Protein 6D9M (pdb70)

Sequence (326 aa):
MNIFEMLLRRIDQQGLRRLKIYKDTTEGYYTIGIGHLLTKSPSLNAAKSSELDKAIGRNTNGVITKDEAEKLFNQDVDAAVRGILRNAKLKPVYDSLDAVRRAALINMVFQMGETTGVAGFTNSLRRMLQQKRWDEAAVNLAKSRWYNQTPNRAKKRVITTFRTGTWDAYGSSSYIDELTGLFNYRYLDISLDRREIKRADRFGSTVSMMIFIDLDFFKGVNDTHGHLLVGSQQVLNEMGMLLLKKSVREVDIVIRYYGGGGDEEFTVMLVVETGEKGAATVAERIRRSSIEGHTTFLLAAEGFNIRLTASLGYACYPADTQSKLEELLELADKAMMYQGKEQGKNCVFRAT

Radius of gyration: 21.76 Å; Cα contacts (8 Å, |Δi|>4): 570; chains: 1; bounding box: 40×63×46 Å

B-factor: mean 20.92, std 9.42, range [8.71, 59.23]

Solvent-accessible surface area: 15288 Å² total; per-residue (Å²): 79,76,37,13,53,0,0,29,1,10,22,7,11,21,23,84,11,4,64,38,110,122,29,63,18,5,0,0,3,22,29,78,14,31,132,37,128,45,65,107,37,0,59,60,70,0,37,174,32,22,66,102,127,9,108,4,69,5,70,46,114,35,1,58,122,7,2,68,82,34,20,75,53,13,28,130,6,0,66,183,28,98,85,0,91,52,3,25,67,39,5,56,77,27,24,73,5,0,1,9,0,2,18,41,54,56,31,57,120,32,0,14,54,28,68,71,3,7,110,11,1,84,92,105,99,50,99,78,0,12,89,37,2,30,156,22,193,13,58,112,120,48,45,99,24,0,93,19,0,16,39,0,0,106,50,19,51,57,100,18,0,32,38,29,56,19,175,56,18,42,4,29,21,115,115,2,12,95,30,2,7,70,37,12,5,119,23,4,87,71,82,73,45,30,3,1,0,0,16,1,23,3,2,144,22,167,31,10,28,123,102,70,32,133,148,21,0,37,69,0,10,29,33,0,1,106,13,0,119,177,9,19,185,83,5,15,24,7,1,37,94,33,48,24,70,1,2,0,3,2,6,29,56,26,78,174,15,0,44,66,14,0,68,76,0,36,132,39,0,72,55,56,42,0,15,58,110,117,70,62,120,10,132,14,33,0,0,0,0,16,0,0,14,59,58,46,14,132,49,72,133,71,0,32,70,38,0,52,120,3,13,133,71,0,33,122,106,68,55,46,25,41,57,73,13,145

CATH classification: 1.10.530.40 (+1 more: 3.30.70.270)

Nearest PDB structures (foldseek):
  6d9m-assembly1_A  TM=1.003E+00  e=1.096E-59  Tequatrovirus T4
  3sbb-assembly1_C  TM=9.809E-01  e=6.775E-25  Tequatrovirus T4
  1swz-assembly1_A  TM=9.359E-01  e=2.972E-24  Tequatrovirus T4
  5v86-assembly1_A  TM=7.948E-01  e=2.054E-24  Tequatrovirus T4
  6xyr-assembly1_A  TM=7.068E-01  e=2.282E-24  Homo sapiens

Organism: Geobacter metallireducens (strain ATCC 53774 / DSM 7210 / GS-15) (NCBI:txid269799)

InterPro domains:
  IPR000160 GGDEF domain [PF00990] (294-450)
  IPR000160 GGDEF domain [PS50887] (323-457)
  IPR000160 GGDEF domain [SM00267] (282-455)
  IPR000160 GGDEF domain [TIGR00254] (293-453)
  IPR000160 GGDEF domain [cd01949] (294-452)
  IPR001789 Signal transduction response regulator, receiver domain [PF00072] (4-113)
  IPR001789 Signal transduction response regulator, receiver domain [PS50110] (3-117)
  IPR001789 Signal transduction response regulator, receiver domain [SM00448] (2-113)
  IPR011006 CheY-like superfamily [SSF52172] (3-135)
  IPR029016 GAF-like domain superfamily [G3DSA:3.30.450.40] (138-290)
  IPR029787 Nucleotide cyclase [SSF55073] (298-453)
  IPR043128 Reverse transcriptase/Diguanylate cyclase domain [G3DSA:3.30.70.270] (291-456)
  IPR050469 Diguanylate cyclase Dgc-like, bacteria [PTHR45138] (79-457)

Foldseek 3Di:
DALLLLLCLVQNAAFFWFQDPVGFTAHQSLRGQDNDNDPVSSQVSVCVLQVHNAVRGHANVSSVVSVVVLLVVLVVVLCVDVQRNLLLVQDDRQLVSLLSSVCSVPNDVVSSVLRVLSVCSSVLVLVSSLVSQCPDVVCVVPVLSSVQSSVCSNPVDNVSSCVQADPLQRAGEPVSVVVLLVVQLVRCVSGVFKKKKKKKAWDPLVVCCVPPNVVLSSQQLNVLSVLLPVLAGPSWGWYDYDRRMIMIMDPDDFPVVVVVSVVSSQVSLQPDQPPVVVPHRDHIGIFMEMEMPPVRHPDSVVRVVQRVVQSVVCVVVPGSDYYYRD

Structure (mmCIF, N/CA/C/O backbone):
data_6D9M
#
_entry.id   6D9M
#
_cell.length_a   70.677
_cell.length_b   111.645
_cell.length_c   55.336
_cell.angle_alpha   90.000
_cell.angle_beta   122.750
_cell.angle_gamma   90.000
#
_symmetry.space_group_name_H-M   'C 1 2 1'
#
loop_
_entity.id
_entity.type
_entity.pdbx_description
1 polymer 'Fusion protein of Endolysin,Response receiver sensor diguanylate cyclase, GAF domain-containing'
2 non-polymer "GUANOSINE-5'-TRIPHOSPHATE"
3 non-polymer GUANOSINE
4 non-polymer 'PYROPHOSPHATE 2-'
5 non-polymer 'MAGNESIUM ION'
6 non-polymer GLYCEROL
7 non-polymer 'ACETATE ION'
8 water water
#
loop_
_atom_site.group_PDB
_atom_site.id
_atom_site.type_symbol
_atom_site.label_atom_id
_atom_site.label_alt_id
_atom_site.label_comp_id
_atom_site.label_asym_id
_atom_site.label_entity_id
_atom_site.label_seq_id
_atom_site.pdbx_PDB_ins_code
_atom_site.Cartn_x
_atom_site.Cartn_y
_atom_site.Cartn_z
_atom_site.occupancy
_atom_site.B_iso_or_equiv
_atom_site.auth_seq_id
_atom_site.auth_comp_id
_atom_site.auth_asym_id
_atom_site.auth_atom_id
_atom_site.pdbx_PDB_model_num
ATOM 1 N N . MET A 1 1 ? 1.035 70.703 43.478 1.00 23.16 -162 MET A N 1
ATOM 2 C CA . MET A 1 1 ? 0.413 71.820 42.762 1.00 19.19 -162 MET A CA 1
ATOM 3 C C . MET A 1 1 ? 0.976 73.186 43.189 1.00 19.08 -162 MET A C 1
ATOM 4 O O . MET A 1 1 ? 1.270 73.415 44.361 1.00 22.41 -162 MET A O 1
ATOM 9 N N . ASN A 1 2 ? 1.133 74.114 42.235 1.00 17.51 -161 ASN A N 1
ATOM 10 C CA . ASN A 1 2 ? 1.659 75.461 42.477 1.00 17.04 -161 ASN A CA 1
ATOM 11 C C . ASN A 1 2 ? 1.139 76.363 41.368 1.00 16.49 -161 ASN A C 1
ATOM 12 O O . ASN A 1 2 ? 0.430 75.897 40.501 1.00 14.48 -161 ASN A O 1
ATOM 17 N N . ILE A 1 3 ? 1.504 77.647 41.379 1.00 14.96 -160 ILE A N 1
ATOM 18 C CA . ILE A 1 3 ? 0.916 78.597 40.426 1.00 12.78 -160 ILE A CA 1
ATOM 19 C C . ILE A 1 3 ? 1.329 78.314 38.985 1.00 12.21 -160 ILE A C 1
ATOM 20 O O . ILE A 1 3 ? 0.533 78.480 38.070 1.00 11.55 -160 ILE A O 1
ATOM 25 N N . PHE A 1 4 ? 2.562 77.820 38.761 1.00 12.89 -159 PHE A N 1
ATOM 26 C CA . PHE A 1 4 ? 2.951 77.413 37.431 1.00 12.85 -159 PHE A CA 1
ATOM 27 C C . PHE A 1 4 ? 2.075 76.277 36.936 1.00 12.39 -159 PHE A C 1
ATOM 28 O O . PHE A 1 4 ? 1.558 76.325 35.827 1.00 11.88 -159 PHE A O 1
ATOM 36 N N . GLU A 1 5 ? 1.903 75.223 37.756 1.00 12.77 -158 GLU A N 1
ATOM 37 C CA . GLU A 1 5 ? 1.087 74.104 37.315 1.00 12.70 -158 GLU A CA 1
ATOM 38 C C . GLU A 1 5 ? -0.377 74.486 37.186 1.00 11.82 -158 GLU A C 1
ATOM 39 O O . GLU A 1 5 ? -1.068 73.951 36.304 1.00 11.83 -158 GLU A O 1
ATOM 45 N N . MET A 1 6 ? -0.844 75.421 38.006 1.00 11.45 -157 MET A N 1
ATOM 46 C CA . MET A 1 6 ? -2.222 75.890 37.919 1.00 10.99 -157 MET A CA 1
ATOM 47 C C . MET A 1 6 ? -2.457 76.577 36.575 1.00 10.55 -157 MET A C 1
ATOM 48 O O . MET A 1 6 ? -3.395 76.246 35.839 1.00 10.46 -157 MET A O 1
ATOM 53 N N A LEU A 1 7 ? -1.560 77.503 36.217 0.27 10.48 -156 LEU A N 1
ATOM 54 N N B LEU A 1 7 ? -1.560 77.506 36.210 0.73 10.48 -156 LEU A N 1
ATOM 55 C CA A LEU A 1 7 ? -1.699 78.230 34.963 0.27 10.18 -156 LEU A CA 1
ATOM 56 C CA B LEU A 1 7 ? -1.724 78.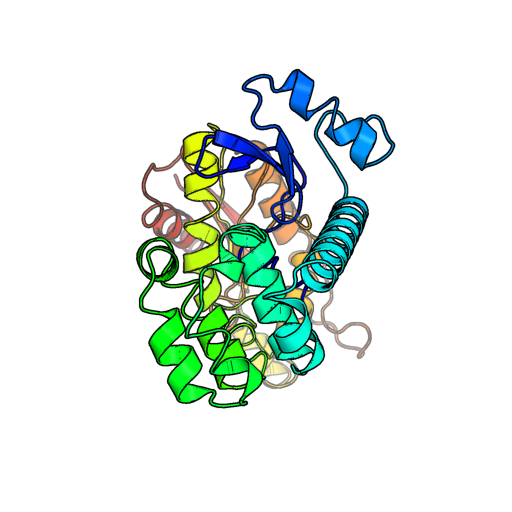210 34.945 0.73 10.18 -156 LEU A CA 1
ATOM 57 C C A LEU A 1 7 ? -1.357 77.384 33.750 0.27 10.22 -156 LEU A C 1
ATOM 58 C C B LEU A 1 7 ? -1.391 77.339 33.764 0.73 10.60 -156 LEU A C 1
ATOM 59 O O A LEU A 1 7 ? -1.829 77.696 32.648 0.27 10.32 -156 LEU A O 1
ATOM 60 O O B LEU A 1 7 ? -1.978 77.538 32.688 0.73 10.60 -156 LEU A O 1
ATOM 69 N N A ARG A 1 8 ? -0.571 76.316 33.921 0.27 10.73 -155 ARG A N 1
ATO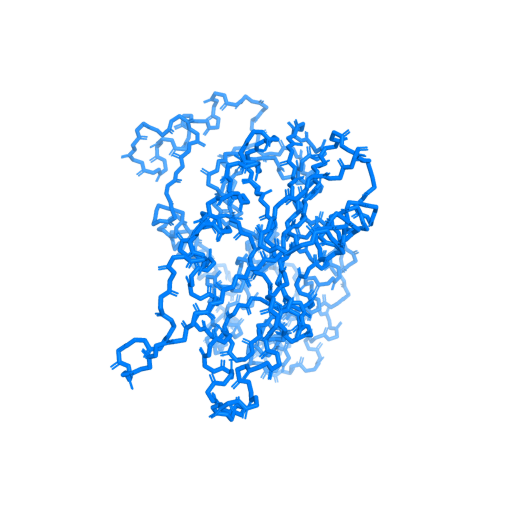M 70 N N B ARG A 1 8 ? -0.538 76.324 33.926 0.73 10.74 -155 ARG A N 1
ATOM 71 C CA A ARG A 1 8 ? -0.370 75.356 32.837 0.27 11.67 -155 ARG A CA 1
ATOM 72 C CA B ARG A 1 8 ? -0.362 75.360 32.837 0.73 11.17 -155 ARG A CA 1
ATOM 73 C C A ARG A 1 8 ? -1.632 74.553 32.579 0.27 11.69 -155 ARG A C 1
ATOM 74 C C B ARG A 1 8 ? -1.630 74.565 32.585 0.73 11.45 -155 ARG A C 1
ATOM 75 O O A ARG A 1 8 ? -1.963 74.263 31.424 0.27 11.97 -155 ARG A O 1
ATOM 76 O O B ARG A 1 8 ? -1.992 74.321 31.431 0.73 12.32 -155 ARG A O 1
ATOM 91 N N . ILE A 1 9 ? -2.360 74.183 33.637 1.00 11.22 -154 ILE A N 1
ATOM 92 C CA . ILE A 1 9 ? -3.675 73.555 33.450 1.00 11.49 -154 ILE A CA 1
ATOM 93 C C . ILE A 1 9 ? -4.627 74.493 32.748 1.00 11.05 -154 ILE A C 1
ATOM 94 O O . ILE A 1 9 ? -5.390 74.036 31.867 1.00 13.45 -154 ILE A O 1
ATOM 99 N N . ASP A 1 10 ? -4.638 75.769 33.115 1.00 10.56 -153 ASP A N 1
ATOM 100 C CA . ASP A 1 10 ? -5.641 76.673 32.554 1.00 11.56 -153 ASP A CA 1
ATOM 101 C C . ASP A 1 10 ? -5.288 77.223 31.184 1.00 13.15 -153 ASP A C 1
ATOM 102 O O . ASP A 1 10 ? -6.215 77.647 30.438 1.00 15.34 -153 ASP A O 1
ATOM 107 N N A GLN A 1 11 ? -4.026 77.275 30.802 0.31 11.83 -152 GLN A N 1
ATOM 108 N N B GLN A 1 11 ? -4.013 77.350 30.856 0.69 11.19 -152 GLN A N 1
ATOM 109 C CA A GLN A 1 11 ? -3.674 77.864 29.520 0.31 12.47 -152 GLN A CA 1
ATOM 110 C CA B GLN A 1 11 ? -3.560 78.017 29.646 0.69 11.56 -152 GLN A CA 1
ATOM 111 C C A GLN A 1 11 ? -2.806 76.970 28.668 0.31 12.06 -152 GLN A C 1
ATOM 112 C C B GLN A 1 11 ? -2.634 77.168 28.782 0.69 11.33 -152 GLN A C 1
ATOM 113 O O A GLN A 1 11 ? -2.649 77.203 27.471 0.31 11.72 -152 GLN A O 1
ATOM 114 O O B GLN A 1 11 ? -2.278 77.631 27.656 0.69 10.89 -152 GLN A O 1
ATOM 125 N N . GLY A 1 12 ? -2.252 75.953 29.226 1.00 12.53 -151 GLY A N 1
ATOM 126 C CA . GLY A 1 12 ? -1.324 75.111 28.491 1.00 13.60 -151 GLY A CA 1
ATOM 127 C C . GLY A 1 12 ? 0.084 75.641 28.459 1.00 12.45 -151 GLY A C 1
ATOM 128 O O . GLY A 1 12 ? 0.395 76.756 28.882 1.00 12.46 -151 GLY A O 1
ATOM 129 N N . LEU A 1 13 ? 1.025 74.822 28.043 1.00 16.43 -150 LEU A N 1
ATOM 130 C CA . LEU A 1 13 ? 2.412 75.215 27.802 1.00 15.77 -150 LEU A CA 1
ATOM 131 C C . LEU A 1 13 ? 2.687 75.002 26.320 1.00 15.68 -150 LEU A C 1
ATOM 132 O O . LEU A 1 13 ? 2.557 73.871 25.808 1.00 17.02 -150 LEU A O 1
ATOM 137 N N . ARG A 1 14 ? 3.150 76.028 25.642 1.00 11.80 -149 ARG A N 1
ATOM 138 C CA A ARG A 1 14 ? 3.546 75.922 24.244 0.63 10.86 -149 ARG A CA 1
ATOM 139 C CA B ARG A 1 14 ? 3.531 75.958 24.235 0.37 10.94 -149 ARG A CA 1
ATOM 140 C C . ARG A 1 14 ? 4.954 76.473 24.111 1.00 10.68 -149 ARG A C 1
ATOM 141 O O . ARG A 1 14 ? 5.300 77.503 24.701 1.00 11.21 -149 ARG A O 1
ATOM 156 N N . LEU A 1 15 ? 5.769 75.812 23.301 1.00 10.74 -148 LEU A N 1
ATOM 157 C CA . LEU A 1 15 ? 7.145 76.234 23.094 1.00 11.55 -148 LEU A CA 1
ATOM 158 C C . LEU A 1 15 ? 7.360 76.812 21.729 1.00 11.92 -148 LEU A C 1
ATOM 159 O O . LEU A 1 15 ? 8.504 77.242 21.436 1.00 13.20 -148 LEU A O 1
ATOM 164 N N . LYS A 1 16 ? 6.351 76.870 20.904 1.00 10.66 -147 LYS A N 1
ATOM 165 C CA . LYS A 1 16 ? 6.379 77.585 19.630 1.00 10.87 -147 LYS A CA 1
ATOM 166 C C . LYS A 1 16 ? 5.217 78.550 19.618 1.00 10.69 -147 LYS A C 1
ATOM 167 O O . LYS A 1 16 ? 4.173 78.326 20.258 1.00 12.22 -147 LYS A O 1
ATOM 173 N N . ILE A 1 17 ? 5.363 79.631 18.855 1.00 10.07 -146 ILE A N 1
ATOM 174 C CA . ILE A 1 17 ? 4.304 80.633 18.797 1.00 10.75 -146 ILE A CA 1
ATOM 175 C C . ILE A 1 17 ? 3.001 80.002 18.316 1.00 10.54 -146 ILE A C 1
ATOM 176 O O . ILE A 1 17 ? 2.966 79.214 17.345 1.00 11.42 -146 ILE A O 1
ATOM 181 N N . TYR A 1 18 ? 1.903 80.386 18.952 1.00 9.15 -145 TYR A N 1
ATOM 182 C CA . TYR A 1 18 ? 0.569 79.974 18.543 1.00 8.87 -145 TYR A CA 1
ATOM 183 C C . TYR A 1 18 ? -0.347 81.201 18.539 1.00 9.27 -145 TYR A C 1
ATOM 184 O O . TYR A 1 18 ? 0.033 82.282 18.971 1.00 9.81 -145 TYR A O 1
ATOM 193 N N . LYS A 1 19 ? -1.579 81.033 18.109 1.00 9.92 -144 LYS A N 1
ATOM 194 C CA . LYS A 1 19 ? -2.584 82.093 18.158 1.00 10.17 -144 LYS A CA 1
ATOM 195 C C . LYS A 1 19 ? -3.625 81.820 19.220 1.00 10.18 -144 LYS A C 1
ATOM 196 O O . LYS A 1 19 ? -4.152 80.699 19.305 1.00 10.74 -144 LYS A O 1
ATOM 202 N N . ASP A 1 20 ? -3.924 82.829 20.041 1.00 11.24 -143 ASP A N 1
ATOM 203 C CA . ASP A 1 20 ? -4.948 82.742 21.072 1.00 12.20 -143 ASP A CA 1
ATOM 204 C C . ASP A 1 20 ? -6.326 82.952 20.475 1.00 13.18 -143 ASP A C 1
ATOM 205 O O . ASP A 1 20 ? -6.489 82.996 19.253 1.00 12.81 -143 ASP A O 1
ATOM 210 N N A THR A 1 21 ? -7.362 83.050 21.350 0.27 14.34 -142 THR A N 1
ATOM 211 N N B THR A 1 21 ? -7.346 83.076 21.326 0.73 13.93 -142 THR A N 1
ATOM 212 C CA A THR A 1 21 ? -8.743 83.163 20.867 0.27 16.47 -142 THR A CA 1
ATOM 213 C CA B THR A 1 21 ? -8.718 83.120 20.853 0.73 16.40 -142 THR A CA 1
ATOM 214 C C A THR A 1 21 ? -8.872 84.272 19.859 0.27 16.02 -142 THR A C 1
ATOM 215 C C B THR A 1 21 ? -9.006 84.335 19.981 0.73 16.12 -142 THR A C 1
ATOM 216 O O A THR A 1 21 ? -9.556 84.113 18.849 0.27 16.95 -142 THR A O 1
ATOM 217 O O B THR A 1 21 ? -9.941 84.321 19.179 0.73 16.78 -142 THR A O 1
ATOM 224 N N . GLU A 1 22 ? -8.244 85.422 20.134 1.00 15.40 -141 GLU A N 1
ATOM 225 C CA . GLU A 1 22 ? -8.401 86.594 19.294 1.00 15.46 -141 GLU A CA 1
ATOM 226 C C . GLU A 1 22 ? -7.493 86.585 18.096 1.00 14.05 -141 GLU A C 1
ATOM 227 O O . GLU A 1 22 ? -7.563 87.516 17.267 1.00 18.47 -141 GLU A O 1
ATOM 233 N N . GLY A 1 23 ? -6.663 85.579 17.950 1.00 13.12 -140 GLY A N 1
ATOM 234 C CA . GLY A 1 23 ? -5.733 85.517 16.857 1.00 13.56 -140 GLY A CA 1
ATOM 235 C C . GLY A 1 23 ? -4.381 86.086 17.202 1.00 12.89 -140 GLY A C 1
ATOM 236 O O . GLY A 1 23 ? -3.543 86.178 16.313 1.00 15.20 -140 GLY A O 1
ATOM 237 N N . TYR A 1 24 ? -4.124 86.406 18.486 1.00 11.18 -139 TYR A N 1
ATOM 238 C CA . TYR A 1 24 ? -2.869 87.097 18.839 1.00 10.68 -139 TYR A CA 1
ATOM 239 C C . TYR A 1 24 ? -1.769 86.105 19.118 1.00 10.49 -139 TYR A C 1
ATOM 240 O O . TYR A 1 24 ? -1.980 85.060 19.766 1.00 10.77 -139 TYR A O 1
ATOM 249 N N . TYR A 1 25 ? -0.572 86.406 18.630 1.00 10.33 -138 TYR A N 1
ATOM 250 C CA . TYR A 1 25 ? 0.594 85.558 18.817 1.00 9.07 -138 TYR A CA 1
ATOM 251 C C . TYR A 1 25 ? 1.018 85.490 20.267 1.00 9.00 -138 TYR A C 1
ATOM 252 O O . TYR A 1 25 ? 1.248 86.531 20.939 1.00 10.18 -138 TYR A O 1
ATOM 261 N N . THR A 1 26 ? 1.148 84.240 20.739 1.00 9.02 -137 THR A N 1
ATOM 262 C CA . THR A 1 26 ? 1.316 83.906 22.137 1.00 9.11 -137 THR A CA 1
ATOM 263 C C . THR A 1 26 ? 2.322 82.763 22.224 1.00 8.90 -137 THR A C 1
ATOM 264 O O . THR A 1 26 ? 2.528 82.022 21.273 1.00 9.41 -137 THR A O 1
ATOM 268 N N . ILE A 1 27 ? 2.959 82.584 23.386 1.00 8.71 -136 ILE A N 1
ATOM 269 C CA . ILE A 1 27 ? 3.868 81.453 23.582 1.00 9.38 -136 ILE A CA 1
ATOM 270 C C . ILE A 1 27 ? 3.924 81.148 25.077 1.00 8.88 -136 ILE A C 1
ATOM 271 O O . ILE A 1 27 ? 3.455 81.930 25.917 1.00 9.56 -136 ILE A O 1
ATOM 276 N N . GLY A 1 28 ? 4.547 80.024 25.412 1.00 9.47 -135 GLY A N 1
ATOM 277 C CA . GLY A 1 28 ? 4.777 79.726 26.822 1.00 9.79 -135 GLY A CA 1
ATOM 278 C C . GLY A 1 28 ? 3.486 79.433 27.520 1.00 11.06 -135 GLY A C 1
ATOM 279 O O . GLY A 1 28 ? 2.658 78.661 26.992 1.00 11.74 -135 GLY A O 1
ATOM 280 N N . ILE A 1 29 ? 3.334 79.915 28.747 1.00 10.29 -134 ILE A N 1
ATOM 281 C CA . ILE A 1 29 ? 2.080 79.792 29.527 1.00 11.77 -134 ILE A CA 1
ATOM 282 C C . ILE A 1 29 ? 1.310 81.081 29.303 1.00 13.89 -134 ILE A C 1
ATOM 283 O O . ILE A 1 29 ? 1.439 82.044 30.087 1.00 17.50 -134 ILE A O 1
ATOM 288 N N . GLY A 1 30 ? 0.612 81.149 28.176 1.00 12.51 -133 GLY A N 1
ATOM 289 C CA . GLY A 1 30 ? -0.233 82.314 27.873 1.00 15.50 -133 GLY A CA 1
ATOM 290 C C . GLY A 1 30 ? 0.452 83.647 27.734 1.00 15.47 -133 GLY A C 1
ATOM 291 O O . GLY A 1 30 ? -0.194 84.671 28.025 1.00 18.51 -133 GLY A O 1
ATOM 292 N N . HIS A 1 31 ? 1.735 83.699 27.342 1.00 11.67 -132 HIS A N 1
ATOM 293 C CA . HIS A 1 31 ? 2.446 84.977 27.239 1.00 12.24 -132 HIS A CA 1
ATOM 294 C C . HIS A 1 31 ? 2.096 85.617 25.898 1.00 10.70 -132 HIS A C 1
ATOM 295 O O . HIS A 1 31 ? 2.525 85.136 24.836 1.00 10.22 -132 HIS A O 1
ATOM 302 N N . LEU A 1 32 ? 1.318 86.700 25.940 1.00 10.61 -131 LEU A N 1
ATOM 303 C CA . LEU A 1 32 ? 0.994 87.431 24.728 1.00 10.73 -131 LEU A CA 1
ATOM 304 C C . LEU A 1 32 ? 2.233 88.153 24.229 1.00 11.15 -131 LEU A C 1
ATOM 305 O O . LEU A 1 32 ? 2.812 88.959 24.967 1.00 13.35 -131 LEU A O 1
ATOM 310 N N . LEU A 1 33 ? 2.634 87.916 22.986 1.00 9.63 -130 LEU A N 1
ATOM 311 C CA . LEU A 1 33 ? 3.784 88.619 22.430 1.00 10.00 -130 LEU A CA 1
ATOM 312 C C . LEU A 1 33 ? 3.367 89.954 21.861 1.00 11.20 -130 LEU A C 1
ATOM 313 O O . LEU A 1 33 ? 4.042 90.980 22.089 1.00 12.44 -130 LEU A O 1
ATOM 318 N N . THR A 1 34 ? 2.280 89.988 21.099 1.00 11.54 -129 THR A N 1
ATOM 319 C CA . THR A 1 34 ? 1.852 91.221 20.432 1.00 10.67 -129 THR A CA 1
ATOM 320 C C . THR A 1 34 ? 0.452 90.978 19.931 1.00 12.35 -129 THR A C 1
ATOM 321 O O . THR A 1 34 ? 0.092 89.825 19.651 1.00 11.85 -129 THR A O 1
ATOM 325 N N . LYS A 1 35 ? -0.306 92.051 19.746 1.00 12.21 -128 LYS A N 1
ATOM 326 C CA . LYS A 1 35 ? -1.550 92.014 18.987 1.00 12.57 -128 LYS A CA 1
ATOM 327 C C . LYS A 1 35 ? -1.338 92.250 17.507 1.00 12.33 -128 LYS A C 1
ATOM 328 O O . LYS A 1 35 ? -2.294 92.175 16.727 1.00 14.28 -128 LYS A O 1
ATOM 334 N N . SER A 1 36 ? -0.096 92.516 17.092 1.00 12.60 -127 SER A N 1
ATOM 335 C CA . SER A 1 36 ? 0.165 92.795 15.694 1.00 13.99 -127 SER A CA 1
ATOM 336 C C . SER A 1 36 ? -0.195 91.590 14.831 1.00 13.29 -127 SER A C 1
ATOM 337 O O . SER A 1 36 ? 0.074 90.436 15.227 1.00 12.95 -127 SER A O 1
ATOM 340 N N . PRO A 1 37 ? -0.729 91.805 13.636 1.00 15.10 -126 PRO A N 1
ATOM 341 C CA . PRO A 1 37 ? -0.939 90.671 12.719 1.00 16.58 -126 PRO A CA 1
ATOM 342 C C . PRO A 1 37 ? 0.379 90.093 12.191 1.00 16.34 -126 PRO A C 1
ATOM 343 O O . PRO A 1 37 ? 0.376 89.022 11.564 1.00 16.96 -126 PRO A O 1
ATOM 347 N N . SER A 1 38 ? 1.520 90.751 12.402 1.00 15.08 -125 SER A N 1
ATOM 348 C CA . SER A 1 38 ? 2.797 90.321 11.815 1.00 13.99 -125 SER A CA 1
ATOM 349 C C . SER A 1 38 ? 3.480 89.258 12.676 1.00 13.74 -125 SER A C 1
ATOM 350 O O . SER A 1 38 ? 3.885 89.531 13.824 1.00 13.26 -125 SER A O 1
ATOM 353 N N . LEU A 1 39 ? 3.628 88.032 12.136 1.00 13.69 -124 LEU A N 1
ATOM 354 C CA . LEU A 1 39 ? 4.424 87.016 12.814 1.00 13.87 -124 LEU A CA 1
ATOM 355 C C . LEU A 1 39 ? 5.860 87.443 13.014 1.00 12.58 -124 LEU A C 1
ATOM 356 O O . LEU A 1 39 ? 6.434 87.168 14.068 1.00 13.38 -124 LEU A O 1
ATOM 361 N N . ASN A 1 40 ? 6.424 88.164 12.062 1.00 13.50 -123 ASN A N 1
ATOM 362 C CA . ASN A 1 40 ? 7.770 88.675 12.231 1.00 15.35 -123 ASN A CA 1
ATOM 363 C C . ASN A 1 40 ? 7.862 89.592 13.445 1.00 16.16 -123 ASN A C 1
ATOM 364 O O . ASN A 1 40 ? 8.863 89.560 14.175 1.00 15.26 -123 ASN A O 1
ATOM 369 N N . ALA A 1 41 ? 6.864 90.460 13.649 1.00 13.23 -122 ALA A N 1
ATOM 370 C CA . ALA A 1 41 ? 6.910 91.324 14.838 1.00 14.36 -122 ALA A CA 1
ATOM 371 C C . ALA A 1 41 ? 6.805 90.516 16.105 1.00 13.01 -122 ALA A C 1
ATOM 372 O O . ALA A 1 41 ? 7.481 90.826 17.095 1.00 14.00 -122 ALA A O 1
ATOM 374 N N . ALA A 1 42 ? 6.016 89.456 16.105 1.00 11.16 -121 ALA A N 1
ATOM 375 C CA . ALA A 1 42 ? 5.959 88.565 17.260 1.00 11.33 -121 ALA A CA 1
ATOM 376 C C . ALA A 1 42 ? 7.294 87.903 17.529 1.00 11.58 -121 ALA A C 1
ATOM 377 O O . ALA A 1 42 ? 7.731 87.820 18.697 1.00 11.86 -121 ALA A O 1
ATOM 379 N N . LYS A 1 43 ? 7.985 87.443 16.474 1.00 12.95 -120 LYS A N 1
ATOM 380 C CA . LYS A 1 43 ? 9.287 86.801 16.672 1.00 12.59 -120 LYS A CA 1
ATOM 381 C C . LYS A 1 43 ? 10.315 87.786 17.147 1.00 14.66 -120 LYS A C 1
ATOM 382 O O . LYS A 1 43 ? 11.152 87.429 17.966 1.00 16.63 -120 LYS A O 1
ATOM 388 N N A SER A 1 44 ? 10.270 89.039 16.672 0.54 14.46 -119 SER A N 1
ATOM 389 N N B SER A 1 44 ? 10.286 89.028 16.638 0.46 14.75 -119 SER A N 1
ATOM 390 C CA A SER A 1 44 ? 11.239 90.021 17.155 0.54 16.53 -119 SER A CA 1
ATOM 391 C CA B SER A 1 44 ? 11.211 90.047 17.136 0.46 16.77 -119 SER A CA 1
ATOM 392 C C A SER A 1 44 ? 11.021 90.318 18.629 0.54 16.64 -119 SER A C 1
ATOM 393 C C B SER A 1 44 ? 11.016 90.252 18.627 0.46 16.75 -119 SER A C 1
ATOM 394 O O A SER A 1 44 ? 11.982 90.493 19.403 0.54 17.26 -119 SER A O 1
ATOM 395 O O B SER A 1 44 ? 11.981 90.266 19.411 0.46 19.74 -119 SER A O 1
ATOM 400 N N . GLU A 1 45 ? 9.748 90.360 19.050 1.00 15.16 -118 GLU A N 1
ATOM 401 C CA . GLU A 1 45 ? 9.471 90.566 20.458 1.00 14.04 -118 GLU A CA 1
ATOM 402 C C . GLU A 1 45 ? 9.883 89.363 21.259 1.00 15.14 -118 GLU A C 1
ATOM 403 O O . GLU A 1 45 ? 10.449 89.540 22.346 1.00 15.91 -118 GLU A O 1
ATOM 409 N N . LEU A 1 46 ? 9.688 88.174 20.750 1.00 13.48 -117 LEU A N 1
ATOM 410 C CA . LEU A 1 46 ? 10.104 86.965 21.485 1.00 13.66 -117 LEU A CA 1
ATOM 411 C C . LEU A 1 46 ? 11.606 86.962 21.712 1.00 14.26 -117 LEU A C 1
ATOM 412 O O . LEU A 1 46 ? 12.062 86.648 22.829 1.00 14.47 -117 LEU A O 1
ATOM 417 N N . ASP A 1 47 ? 12.380 87.328 20.689 1.00 14.96 -116 ASP A N 1
ATOM 418 C CA . ASP A 1 47 ? 13.821 87.356 20.879 1.00 16.82 -116 ASP A CA 1
ATOM 419 C C . ASP A 1 47 ? 14.192 88.345 21.971 1.00 20.14 -116 ASP A C 1
ATOM 420 O O . ASP A 1 47 ? 15.133 88.090 22.751 1.00 20.80 -116 ASP A O 1
ATOM 425 N N . LYS A 1 48 ? 13.544 89.530 22.007 1.00 18.57 -115 LYS A N 1
ATOM 426 C CA . LYS A 1 48 ? 13.857 90.464 23.100 1.00 18.68 -115 LYS A CA 1
ATOM 427 C C . LYS A 1 48 ? 13.481 89.894 24.447 1.00 21.10 -115 LYS A C 1
ATOM 428 O O . LYS A 1 48 ? 14.247 90.057 25.418 1.00 25.73 -115 LYS A O 1
ATOM 434 N N . ALA A 1 49 ? 12.337 89.242 24.537 1.00 19.57 -114 ALA A N 1
ATOM 435 C CA . ALA A 1 49 ? 11.803 88.753 25.803 1.00 19.71 -114 ALA A CA 1
ATOM 436 C C . ALA A 1 49 ? 12.663 87.642 26.389 1.00 23.94 -114 ALA A C 1
ATOM 437 O O . ALA A 1 49 ? 12.867 87.585 27.618 1.00 26.11 -114 ALA A O 1
ATOM 439 N N . ILE A 1 50 ? 13.160 86.751 25.533 1.00 19.25 -113 ILE A N 1
ATOM 440 C CA . ILE A 1 50 ? 14.003 85.642 25.953 1.00 20.69 -113 ILE A CA 1
ATOM 441 C C . ILE A 1 50 ? 15.448 86.065 26.020 1.00 21.19 -113 ILE A C 1
ATOM 442 O O . ILE A 1 50 ? 16.212 85.463 26.797 1.00 28.27 -113 ILE A O 1
ATOM 447 N N . GLY A 1 51 ? 15.898 87.007 25.183 1.00 20.94 -112 GLY A N 1
ATOM 448 C CA . GLY A 1 51 ? 17.282 87.406 25.185 1.00 26.14 -112 GLY A CA 1
ATOM 449 C C . GLY A 1 51 ? 18.132 86.463 24.371 1.00 26.15 -112 GLY A C 1
ATOM 450 O O . GLY A 1 51 ? 19.232 86.099 24.826 1.00 29.44 -112 GLY A O 1
ATOM 451 N N . ARG A 1 52 ? 17.651 86.015 23.204 1.00 24.92 -111 ARG A N 1
ATOM 452 C CA . ARG A 1 52 ? 18.247 84.981 22.358 1.00 27.79 -111 ARG A CA 1
ATOM 453 C C . ARG A 1 52 ? 17.620 85.094 20.964 1.00 27.83 -111 ARG A C 1
ATOM 454 O O . ARG A 1 52 ? 16.464 85.505 20.864 1.00 24.50 -111 ARG A O 1
ATOM 462 N N . ASN A 1 53 ? 18.304 84.654 19.899 1.00 27.35 -110 ASN A N 1
ATOM 463 C CA . ASN A 1 53 ? 17.618 84.540 18.609 1.00 29.51 -110 ASN A CA 1
ATOM 464 C C . ASN A 1 53 ? 16.896 83.194 18.593 1.00 29.59 -110 ASN A C 1
ATOM 465 O O . ASN A 1 53 ? 17.543 82.151 18.413 1.00 28.77 -110 ASN A O 1
ATOM 470 N N . THR A 1 54 ? 15.561 83.210 18.787 1.00 23.61 -109 THR A N 1
ATOM 471 C CA . THR A 1 54 ? 14.794 81.987 19.003 1.00 22.23 -109 THR A CA 1
ATOM 472 C C . THR A 1 54 ? 14.148 81.420 17.750 1.00 24.51 -109 THR A C 1
ATOM 473 O O . THR A 1 54 ? 13.709 80.259 17.779 1.00 24.15 -109 THR A O 1
ATOM 477 N N . ASN A 1 55 ? 14.053 82.190 16.661 1.00 28.16 -108 ASN A N 1
ATOM 478 C CA . ASN A 1 55 ? 13.156 81.905 15.532 1.00 30.60 -108 ASN A CA 1
ATOM 479 C C . ASN A 1 55 ? 11.797 81.345 15.933 1.00 26.22 -108 ASN A C 1
ATOM 480 O O . ASN A 1 55 ? 11.237 80.485 15.234 1.00 30.47 -108 ASN A O 1
ATOM 485 N N . GLY A 1 56 ? 11.213 81.863 16.997 1.00 23.76 -107 GLY A N 1
ATOM 486 C CA . GLY A 1 56 ? 9.888 81.407 17.355 1.00 21.16 -107 GLY A CA 1
ATOM 487 C C . GLY A 1 56 ? 9.805 80.142 18.184 1.00 19.73 -107 GLY A C 1
ATOM 488 O O . GLY A 1 56 ? 8.696 79.675 18.388 1.00 19.10 -107 GLY A O 1
ATOM 489 N N . VAL A 1 57 ? 10.932 79.604 18.683 1.00 18.24 -106 VAL A N 1
ATOM 490 C CA . VAL A 1 57 ? 10.940 78.366 19.470 1.00 18.42 -106 VAL A CA 1
ATOM 491 C C . VAL A 1 57 ? 11.760 78.556 20.739 1.00 17.97 -106 VAL A C 1
ATOM 492 O O . VAL A 1 57 ? 12.893 79.053 20.678 1.00 20.24 -106 VAL A O 1
ATOM 496 N N . ILE A 1 58 ? 11.208 78.185 21.896 1.00 15.84 -105 ILE A N 1
ATOM 497 C CA . ILE A 1 58 ? 11.843 78.369 23.199 1.00 15.69 -105 ILE A CA 1
ATOM 498 C C . ILE A 1 58 ? 11.906 77.038 23.929 1.00 16.10 -105 ILE A C 1
ATOM 499 O O . ILE A 1 58 ? 11.256 76.057 23.573 1.00 16.23 -105 ILE A O 1
ATOM 504 N N . THR A 1 59 ? 12.732 77.020 24.986 1.00 16.56 -104 THR A N 1
ATOM 505 C CA . THR A 1 59 ? 12.806 75.835 25.834 1.00 18.63 -104 THR A CA 1
ATOM 506 C C . THR A 1 59 ? 11.839 75.964 27.000 1.00 17.52 -104 THR A C 1
ATOM 507 O O . THR A 1 59 ? 11.359 77.058 27.338 1.00 17.11 -104 THR A O 1
ATOM 511 N N . LYS A 1 60 ? 11.560 74.826 27.664 1.00 19.69 -103 LYS A N 1
ATOM 512 C CA . LYS A 1 60 ? 10.702 74.874 28.850 1.00 19.83 -103 LYS A CA 1
ATOM 513 C C . LYS A 1 60 ? 11.294 75.775 29.938 1.00 20.40 -103 LYS A C 1
ATOM 514 O O . LYS A 1 60 ? 10.552 76.574 30.535 1.00 20.18 -103 LYS A O 1
ATOM 520 N N . ASP A 1 61 ? 12.618 75.738 30.120 1.00 21.46 -102 ASP A N 1
ATOM 521 C CA . ASP A 1 61 ? 13.241 76.611 31.111 1.00 22.18 -102 ASP A CA 1
ATOM 522 C C . ASP A 1 61 ? 12.977 78.078 30.785 1.00 21.85 -102 ASP A C 1
ATOM 523 O O . ASP A 1 61 ? 12.653 78.890 31.671 1.00 19.68 -102 ASP A O 1
ATOM 528 N N . GLU A 1 62 ? 13.081 78.430 29.497 1.00 19.57 -101 GLU A N 1
ATOM 529 C CA . GLU A 1 62 ? 12.779 79.794 29.061 1.00 18.81 -101 GLU A CA 1
ATOM 530 C C . GLU A 1 62 ? 11.316 80.150 29.270 1.00 17.27 -101 GLU A C 1
ATOM 531 O O . GLU A 1 62 ? 11.009 81.273 29.667 1.00 16.76 -101 GLU A O 1
ATOM 537 N N . ALA A 1 63 ? 10.408 79.220 29.006 1.00 16.84 -100 ALA A N 1
ATOM 538 C CA . ALA A 1 63 ? 8.996 79.508 29.208 1.00 15.80 -100 ALA A CA 1
ATOM 539 C C . ALA A 1 63 ? 8.690 79.709 30.671 1.00 15.39 -100 ALA A C 1
ATOM 540 O O . ALA A 1 63 ? 7.852 80.562 31.015 1.00 14.58 -100 ALA A O 1
ATOM 542 N N . GLU A 1 64 ? 9.392 78.974 31.550 1.00 16.32 -99 GLU A N 1
ATOM 543 C CA . GLU A 1 64 ? 9.063 79.113 32.946 1.00 17.69 -99 GLU A CA 1
ATOM 544 C C . GLU A 1 64 ? 9.670 80.398 33.504 1.00 16.47 -99 GLU A C 1
ATOM 545 O O . GLU A 1 64 ? 9.045 81.076 34.326 1.00 16.71 -99 GLU A O 1
ATOM 551 N N . LYS A 1 65 ? 10.818 80.813 32.995 1.00 17.08 -98 LYS A N 1
ATOM 552 C CA . LYS A 1 65 ? 11.346 82.112 33.395 1.00 19.19 -98 LYS A CA 1
ATOM 553 C C . LYS A 1 65 ? 10.421 83.232 32.921 1.00 16.92 -98 LYS A C 1
ATOM 554 O O . LYS A 1 65 ? 10.148 84.176 33.670 1.00 16.71 -98 LYS A O 1
ATOM 560 N N . LEU A 1 66 ? 9.926 83.160 31.672 1.00 15.48 -97 LEU A N 1
ATOM 561 C CA . LEU A 1 66 ? 8.984 84.141 31.163 1.00 14.86 -97 LEU A CA 1
ATOM 562 C C . LEU A 1 66 ? 7.705 84.169 32.008 1.00 13.81 -97 LEU A C 1
ATOM 563 O O . LEU A 1 66 ? 7.186 85.251 32.339 1.00 13.72 -97 LEU A O 1
ATOM 568 N N . PHE A 1 67 ? 7.202 83.000 32.371 1.00 13.52 -96 PHE A N 1
ATOM 569 C CA . PHE A 1 67 ? 6.056 82.918 33.270 1.00 12.95 -96 PHE A CA 1
ATOM 570 C C . PHE A 1 67 ? 6.325 83.608 34.609 1.00 12.95 -96 PHE A C 1
ATOM 571 O O . PHE A 1 67 ? 5.480 84.373 35.086 1.00 12.47 -96 PHE A O 1
ATOM 579 N N . ASN A 1 68 ? 7.483 83.367 35.213 1.00 13.77 -95 ASN A N 1
ATOM 580 C CA .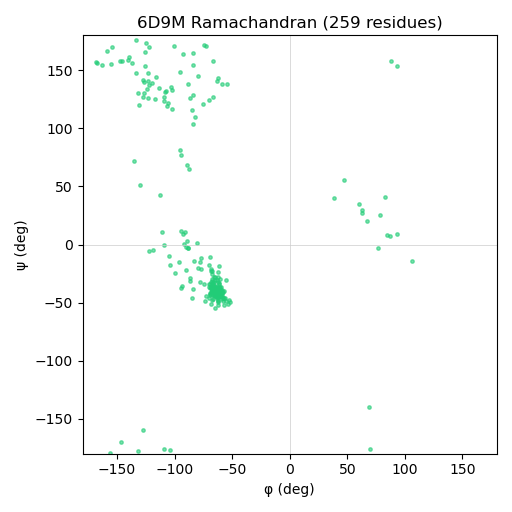 ASN A 1 68 ? 7.768 83.976 36.508 1.00 14.18 -95 ASN A CA 1
ATOM 581 C C . ASN A 1 68 ? 7.877 85.486 36.372 1.00 14.08 -95 ASN A C 1
ATOM 582 O O . ASN A 1 68 ? 7.459 86.220 37.278 1.00 13.98 -95 ASN A O 1
ATOM 587 N N . GLN A 1 69 ? 8.421 85.963 35.246 1.00 14.41 -94 GLN A N 1
ATOM 588 C CA . GLN A 1 69 ? 8.429 87.401 34.984 1.00 15.07 -94 GLN A CA 1
ATOM 589 C C . GLN A 1 69 ? 7.020 87.950 34.856 1.00 13.83 -94 GLN A C 1
ATOM 590 O O . GLN A 1 69 ? 6.716 89.025 35.383 1.00 14.04 -94 GLN A O 1
ATOM 596 N N . ASP A 1 70 ? 6.129 87.197 34.220 1.00 13.06 -93 ASP A N 1
ATOM 597 C CA . ASP A 1 70 ? 4.743 87.625 34.103 1.00 12.56 -93 ASP A CA 1
ATOM 598 C C . ASP A 1 70 ? 4.027 87.603 35.444 1.00 12.29 -93 ASP A C 1
ATOM 599 O O . ASP A 1 70 ? 3.236 88.520 35.735 1.00 12.45 -93 ASP A O 1
ATOM 604 N N . VAL A 1 71 ? 4.309 86.624 36.307 1.00 11.95 -92 VAL A N 1
ATOM 605 C CA . VAL A 1 71 ? 3.733 86.643 37.662 1.00 12.43 -92 VAL A CA 1
ATOM 606 C C . VAL A 1 71 ? 4.223 87.855 38.418 1.00 13.03 -92 VAL A C 1
ATOM 607 O O . VAL A 1 71 ? 3.438 88.561 39.062 1.00 13.12 -92 VAL A O 1
ATOM 611 N N . ASP A 1 72 ? 5.532 88.126 38.357 1.00 13.01 -91 ASP A N 1
ATOM 612 C CA . ASP A 1 72 ? 6.069 89.284 39.085 1.00 13.87 -91 ASP A CA 1
ATOM 613 C C . ASP A 1 72 ? 5.428 90.573 38.603 1.00 13.83 -91 ASP A C 1
ATOM 614 O O . ASP A 1 72 ? 5.124 91.471 39.400 1.00 14.18 -91 ASP A O 1
ATOM 619 N N . ALA A 1 73 ? 5.225 90.709 37.273 1.00 13.79 -90 ALA A N 1
ATOM 620 C CA . ALA A 1 73 ? 4.609 91.928 36.767 1.00 15.24 -90 ALA A CA 1
ATOM 621 C C . ALA A 1 73 ? 3.146 92.010 37.187 1.00 14.89 -90 ALA A C 1
ATOM 622 O O . ALA A 1 73 ? 2.673 93.114 37.526 1.00 15.80 -90 ALA A O 1
ATOM 624 N N . ALA A 1 74 ? 2.431 90.876 37.223 1.00 14.75 -89 ALA A N 1
ATOM 625 C CA . ALA A 1 74 ? 1.045 90.905 37.695 1.00 15.09 -89 ALA A CA 1
ATOM 626 C C . ALA A 1 74 ? 0.977 91.316 39.153 1.00 13.26 -89 ALA A C 1
ATOM 627 O O . ALA A 1 74 ? 0.144 92.161 39.515 1.00 15.95 -89 ALA A O 1
ATOM 629 N N . VAL A 1 75 ? 1.875 90.800 39.993 1.00 12.91 -88 VAL A N 1
ATOM 630 C CA . VAL A 1 75 ? 1.879 91.170 41.411 1.00 14.03 -88 VAL A CA 1
ATOM 631 C C . VAL A 1 75 ? 2.235 92.640 41.577 1.00 15.35 -88 VAL A C 1
ATOM 632 O O . VAL A 1 75 ? 1.601 93.345 42.371 1.00 16.41 -88 VAL A O 1
ATOM 636 N N . ARG A 1 76 ? 3.251 93.135 40.861 1.00 14.14 -87 ARG A N 1
ATOM 637 C CA . ARG A 1 76 ? 3.619 94.534 41.016 1.00 16.73 -87 ARG A CA 1
ATOM 638 C C . ARG A 1 76 ? 2.448 95.414 40.607 1.00 17.50 -87 ARG A C 1
ATOM 639 O O . ARG A 1 76 ? 2.192 96.454 41.241 1.00 17.99 -87 ARG A O 1
ATOM 647 N N . GLY A 1 77 ? 1.722 95.023 39.546 1.00 16.60 -86 GLY A N 1
ATOM 648 C CA . GLY A 1 77 ? 0.575 95.842 39.149 1.00 17.62 -86 GLY A CA 1
ATOM 649 C C . GLY A 1 77 ? -0.560 95.779 40.163 1.00 18.43 -86 GLY A C 1
ATOM 650 O O . GLY A 1 77 ? -1.155 96.818 40.500 1.00 19.21 -86 GLY A O 1
ATOM 651 N N . ILE A 1 78 ? -0.849 94.582 40.698 1.00 15.85 -85 ILE A N 1
ATOM 652 C CA . ILE A 1 78 ? -1.846 94.426 41.766 1.00 14.79 -85 ILE A CA 1
ATOM 653 C C . ILE A 1 78 ? -1.520 95.373 42.910 1.00 17.13 -85 ILE A C 1
ATOM 654 O O . ILE A 1 78 ? -2.401 96.066 43.442 1.00 17.21 -85 ILE A O 1
ATOM 659 N N . LEU A 1 79 ? -0.251 95.386 43.332 1.00 15.45 -84 LEU A N 1
ATOM 660 C CA . LEU A 1 79 ? 0.174 96.186 44.478 1.00 18.69 -84 LEU A CA 1
ATOM 661 C C . LEU A 1 79 ? 0.093 97.690 44.201 1.00 22.12 -84 LEU A C 1
ATOM 662 O O . LEU A 1 79 ? 0.088 98.473 45.152 1.00 23.97 -84 LEU A O 1
ATOM 667 N N . ARG A 1 80 ? 0.114 98.107 42.946 1.00 19.90 -83 ARG A N 1
ATOM 668 C CA . ARG A 1 80 ? -0.041 99.532 42.612 1.00 22.21 -83 ARG A CA 1
ATOM 669 C C . ARG A 1 80 ? -1.491 99.912 42.358 1.00 25.45 -83 ARG A C 1
ATOM 670 O O . ARG A 1 80 ? -1.775 101.099 42.110 1.00 25.84 -83 ARG A O 1
ATOM 678 N N . ASN A 1 81 ? -2.421 98.972 42.461 1.00 21.58 -82 ASN A N 1
ATOM 679 C CA . ASN A 1 81 ? -3.823 99.212 42.127 1.00 21.57 -82 ASN A CA 1
ATOM 680 C C . ASN A 1 81 ? -4.593 99.384 43.423 1.00 23.73 -82 ASN A C 1
ATOM 681 O O . ASN A 1 81 ? -4.658 98.471 44.234 1.00 21.99 -82 ASN A O 1
ATOM 686 N N . ALA A 1 82 ? -5.169 100.563 43.642 1.00 24.42 -81 ALA A N 1
ATOM 687 C CA . ALA A 1 82 ? -5.778 100.824 44.946 1.00 24.30 -81 ALA A CA 1
ATOM 688 C C . ALA A 1 82 ? -6.938 99.890 45.270 1.00 22.60 -81 ALA A C 1
ATOM 689 O O . ALA A 1 82 ? -7.218 99.664 46.458 1.00 26.37 -81 ALA A O 1
ATOM 691 N N . LYS A 1 83 ? -7.593 99.304 44.271 1.00 24.51 -80 LYS A N 1
ATOM 692 C CA . LYS A 1 83 ? -8.706 98.392 44.556 1.00 23.47 -80 LYS A CA 1
ATOM 693 C C . LYS A 1 83 ? -8.238 96.963 44.805 1.00 25.81 -80 LYS A C 1
ATOM 694 O O . LYS A 1 83 ? -8.871 96.211 45.563 1.00 28.18 -80 LYS A O 1
ATOM 700 N N . LEU A 1 84 ? -7.123 96.571 44.213 1.00 19.82 -79 LEU A N 1
ATOM 701 C CA . LEU A 1 84 ? -6.646 95.215 44.344 1.00 17.66 -79 LEU A CA 1
ATOM 702 C C . LEU A 1 84 ? -5.642 95.035 45.489 1.00 18.64 -79 LEU A C 1
ATOM 703 O O . LEU A 1 84 ? -5.639 93.968 46.096 1.00 17.92 -79 LEU A O 1
ATOM 708 N N . LYS A 1 85 ? -4.775 96.013 45.771 1.00 17.76 -78 LYS A N 1
ATOM 709 C CA . LYS A 1 85 ? -3.739 95.839 46.797 1.00 16.95 -78 LYS A CA 1
ATOM 710 C C . LYS A 1 85 ? -4.306 95.396 48.130 1.00 17.05 -78 LYS A C 1
ATOM 711 O O . LYS A 1 85 ? -3.784 94.429 48.695 1.00 17.74 -78 LYS A O 1
ATOM 717 N N . PRO A 1 86 ? -5.323 96.037 48.711 1.00 18.36 -77 PRO A N 1
ATOM 718 C CA . PRO A 1 86 ? -5.741 95.614 50.059 1.00 19.30 -77 PRO A CA 1
ATOM 719 C C . PRO A 1 86 ? -6.310 94.202 50.063 1.00 17.35 -77 PRO A C 1
ATOM 720 O O . PRO A 1 86 ? -6.153 93.480 51.050 1.00 18.52 -77 PRO A O 1
ATOM 724 N N . VAL A 1 87 ? -6.956 93.787 48.987 1.00 16.34 -76 V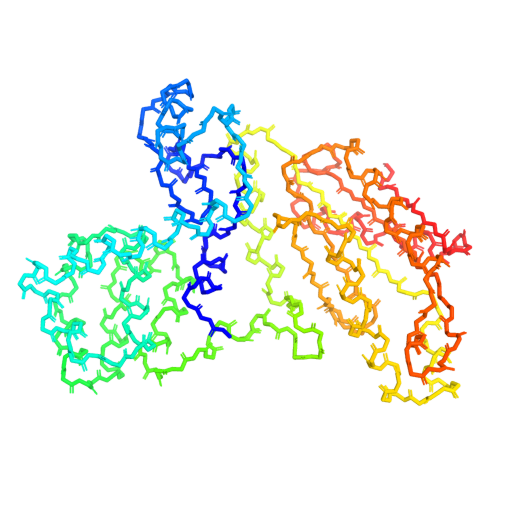AL A N 1
ATOM 725 C CA . VAL A 1 87 ? -7.452 92.418 48.899 1.00 16.76 -76 VAL A CA 1
ATOM 726 C C . VAL A 1 87 ? -6.277 91.444 48.809 1.00 16.42 -76 VAL A C 1
ATOM 727 O O . VAL A 1 87 ? -6.185 90.510 49.611 1.00 15.95 -76 VAL A O 1
ATOM 731 N N . TYR A 1 88 ? -5.331 91.681 47.875 1.00 15.15 -75 TYR A N 1
ATOM 732 C CA . TYR A 1 88 ? -4.167 90.814 47.763 1.00 15.87 -75 TYR A CA 1
ATOM 733 C C . TYR A 1 88 ? -3.405 90.718 49.057 1.00 15.72 -75 TYR A C 1
ATOM 734 O O . TYR A 1 88 ? -3.009 89.627 49.484 1.00 16.25 -75 TYR A O 1
ATOM 743 N N . ASP A 1 89 ? -3.161 91.865 49.711 1.00 15.84 -74 ASP A N 1
ATOM 744 C CA . ASP A 1 89 ? -2.384 91.833 50.949 1.00 16.86 -74 ASP A CA 1
ATOM 745 C C . ASP A 1 89 ? -3.094 90.987 52.000 1.00 17.76 -74 ASP A C 1
ATOM 746 O O . ASP A 1 89 ? -2.444 90.328 52.828 1.00 19.26 -74 ASP A O 1
ATOM 751 N N . SER A 1 90 ? -4.439 90.995 51.987 1.00 17.35 -73 SER A N 1
ATOM 752 C CA . SER A 1 90 ? -5.199 90.243 52.986 1.00 16.84 -73 SER A CA 1
ATOM 753 C C . SER A 1 90 ? -5.256 88.735 52.729 1.00 16.78 -73 SER A C 1
ATOM 754 O O . SER A 1 90 ? -5.587 87.970 53.635 1.00 17.03 -73 SER A O 1
ATOM 757 N N . LEU A 1 91 ? -5.026 88.288 51.503 1.00 15.85 -72 LEU A N 1
ATOM 758 C CA . LEU A 1 91 ? -5.234 86.888 51.136 1.00 16.68 -72 LEU A CA 1
ATOM 759 C C . LEU A 1 91 ? -4.026 86.043 51.497 1.00 16.20 -72 LEU A C 1
ATOM 760 O O . LEU A 1 91 ? -2.891 86.533 51.528 1.00 19.32 -72 LEU A O 1
ATOM 765 N N . ASP A 1 92 ? -4.279 84.762 51.701 1.00 16.30 -71 ASP A N 1
ATOM 766 C CA . ASP A 1 92 ? -3.243 83.746 51.791 1.00 16.93 -71 ASP A CA 1
ATOM 767 C C . ASP A 1 92 ? -2.662 83.419 50.413 1.00 15.69 -71 ASP A C 1
ATOM 768 O O . ASP A 1 92 ? -3.237 83.780 49.377 1.00 14.74 -71 ASP A O 1
ATOM 773 N N . ALA A 1 93 ? -1.591 82.634 50.368 1.00 16.47 -70 ALA A N 1
ATOM 774 C CA . ALA A 1 93 ? -0.844 82.374 49.140 1.00 16.05 -70 ALA A CA 1
ATOM 775 C C . ALA A 1 93 ? -1.689 81.682 48.058 1.00 15.77 -70 ALA A C 1
ATOM 776 O O . ALA A 1 93 ? -1.575 82.018 46.873 1.00 16.72 -70 ALA A O 1
ATOM 778 N N . VAL A 1 94 ? -2.509 80.724 48.427 1.00 14.25 -69 VAL A N 1
ATOM 779 C CA . VAL A 1 94 ? -3.302 80.015 47.426 1.00 15.53 -69 VAL A CA 1
ATOM 780 C C . VAL A 1 94 ? -4.319 80.959 46.816 1.00 13.27 -69 VAL A C 1
ATOM 781 O O . VAL A 1 94 ? -4.518 80.966 45.565 1.00 12.35 -69 VAL A O 1
ATOM 785 N N . ARG A 1 95 ? -5.027 81.722 47.645 1.00 13.11 -68 ARG A N 1
ATOM 786 C CA . ARG A 1 95 ? -6.000 82.648 47.107 1.00 12.52 -68 ARG A CA 1
ATOM 787 C C . ARG A 1 95 ? -5.325 83.781 46.335 1.00 11.80 -68 ARG A C 1
ATOM 788 O O . ARG A 1 95 ? -5.896 84.262 45.345 1.00 11.40 -68 ARG A O 1
ATOM 796 N N . ARG A 1 96 ? -4.087 84.176 46.699 1.00 12.45 -67 ARG A N 1
ATOM 797 C CA . ARG A 1 96 ? -3.356 85.121 45.861 1.00 12.22 -67 ARG A CA 1
ATOM 798 C C . ARG A 1 96 ? -3.112 84.526 44.477 1.00 11.77 -67 ARG A C 1
ATOM 799 O O . ARG A 1 96 ? -3.198 85.248 43.470 1.00 12.20 -67 ARG A O 1
ATOM 807 N N . ALA A 1 97 ? -2.834 83.235 44.406 1.00 11.85 -66 ALA A N 1
ATOM 808 C CA . ALA A 1 97 ? -2.643 82.599 43.100 1.00 10.83 -66 ALA A CA 1
ATOM 809 C C . ALA A 1 97 ? -3.895 82.676 42.279 1.00 11.13 -66 ALA A C 1
ATOM 810 O O . ALA A 1 97 ? -3.830 82.890 41.068 1.00 11.15 -66 ALA A O 1
ATOM 812 N N . ALA A 1 98 ? -5.045 82.498 42.901 1.00 10.19 -65 ALA A N 1
ATOM 813 C CA . ALA A 1 98 ? -6.309 82.629 42.161 1.00 9.92 -65 ALA A CA 1
ATOM 814 C C . ALA A 1 98 ? -6.500 84.038 41.618 1.00 10.84 -65 ALA A C 1
ATOM 815 O O . ALA A 1 98 ? -6.968 84.222 40.482 1.00 11.44 -65 ALA A O 1
ATOM 817 N N . LEU A 1 99 ? -6.160 85.064 42.401 1.00 10.62 -64 LEU A N 1
ATOM 818 C CA . LEU A 1 99 ? -6.255 86.435 41.923 1.00 11.33 -64 LEU A CA 1
ATOM 819 C C . LEU A 1 99 ? -5.291 86.685 40.768 1.00 11.62 -64 LEU A C 1
ATOM 820 O O . LEU A 1 99 ? -5.637 87.342 39.768 1.00 11.90 -64 LEU A O 1
ATOM 825 N N . ILE A 1 100 ? -4.060 86.180 40.870 1.00 12.19 -63 ILE A N 1
ATOM 826 C CA . ILE A 1 100 ? -3.075 86.321 39.794 1.00 12.14 -63 ILE A CA 1
ATOM 827 C C . ILE A 1 100 ? -3.586 85.616 38.537 1.00 11.52 -63 ILE A C 1
ATOM 828 O O . ILE A 1 100 ? -3.416 86.122 37.418 1.00 12.65 -63 ILE A O 1
ATOM 833 N N . ASN A 1 101 ? -4.200 84.456 38.718 1.00 10.34 -62 ASN A N 1
ATOM 834 C CA . ASN A 1 101 ? -4.775 83.712 37.608 1.00 9.99 -62 ASN A CA 1
ATOM 835 C C . ASN A 1 101 ? -5.763 84.584 36.856 1.00 10.77 -62 ASN A C 1
ATOM 836 O O . ASN A 1 101 ? -5.710 84.668 35.606 1.00 11.42 -62 ASN A O 1
ATOM 841 N N . MET A 1 102 ? -6.678 85.233 37.595 1.00 10.57 -61 MET A N 1
ATOM 842 C CA . MET A 1 102 ? -7.626 86.143 36.931 1.00 10.70 -61 MET A CA 1
ATOM 843 C C . MET A 1 102 ? -6.893 87.249 36.191 1.00 12.41 -61 MET A C 1
ATOM 844 O O . MET A 1 102 ? -7.304 87.617 35.085 1.00 13.12 -61 MET A O 1
ATOM 849 N N . VAL A 1 103 ? -5.832 87.818 36.773 1.00 12.42 -60 VAL A N 1
ATOM 850 C CA . VAL A 1 103 ? -5.112 88.871 36.050 1.00 14.01 -60 VAL A CA 1
ATOM 851 C C . VAL A 1 103 ? -4.481 88.349 34.760 1.00 14.49 -60 VAL A C 1
ATOM 852 O O . VAL A 1 103 ? -4.546 89.018 33.701 1.00 16.53 -60 VAL A O 1
ATOM 856 N N . PHE A 1 104 ? -3.930 87.118 34.776 1.00 14.41 -59 PHE A N 1
ATOM 857 C CA . PHE A 1 104 ? -3.398 86.514 33.550 1.00 15.27 -59 PHE A CA 1
ATOM 858 C C . PHE A 1 104 ? -4.470 86.407 32.490 1.00 16.37 -59 PHE A C 1
ATOM 859 O O . PHE A 1 104 ? -4.220 86.595 31.278 1.00 17.96 -59 PHE A O 1
ATOM 867 N N . GLN A 1 105 ? -5.682 86.011 32.887 1.00 13.26 -58 GLN A N 1
ATOM 868 C CA . GLN A 1 105 ? -6.732 85.771 31.900 1.00 14.71 -58 GLN A CA 1
ATOM 869 C C . GLN A 1 105 ? -7.263 87.069 31.336 1.00 15.57 -58 GLN A C 1
ATOM 870 O O . GLN A 1 105 ? -7.486 87.167 30.123 1.00 17.63 -58 GLN A O 1
ATOM 876 N N . MET A 1 106 ? -7.598 88.041 32.201 1.00 15.24 -57 MET A N 1
ATOM 877 C CA . MET A 1 106 ? -8.414 89.165 31.762 1.00 16.83 -57 MET A CA 1
ATOM 878 C C . MET A 1 106 ? -7.750 90.511 31.969 1.00 18.07 -57 MET A C 1
ATOM 879 O O . MET A 1 106 ? -8.302 91.508 31.511 1.00 20.20 -57 MET A O 1
ATOM 884 N N . GLY A 1 107 ? -6.594 90.591 32.601 1.00 16.78 -56 GLY A N 1
ATOM 885 C CA . GLY A 1 107 ? -5.909 91.853 32.843 1.00 17.15 -56 GLY A CA 1
ATOM 886 C C . GLY A 1 107 ? -6.356 92.504 34.133 1.00 17.52 -56 GLY A C 1
ATOM 887 O O . GLY A 1 107 ? -7.436 92.225 34.676 1.00 17.35 -56 GLY A O 1
ATOM 888 N N . GLU A 1 108 ? -5.488 93.373 34.639 1.00 21.10 -55 GLU A N 1
ATOM 889 C CA . GLU A 1 108 ? -5.699 93.975 35.943 1.00 17.86 -55 GLU A CA 1
ATOM 890 C C . GLU A 1 108 ? -6.995 94.788 36.019 1.00 18.46 -55 GLU A C 1
ATOM 891 O O . GLU A 1 108 ? -7.720 94.708 37.015 1.00 20.01 -55 GLU A O 1
ATOM 897 N N A THR A 1 109 ? -7.269 95.612 34.991 0.78 20.28 -54 THR A N 1
ATOM 898 N N B THR A 1 109 ? -7.278 95.605 35.000 0.22 20.62 -54 THR A N 1
ATOM 899 C CA A THR A 1 109 ? -8.463 96.462 35.003 0.78 21.91 -54 THR A CA 1
ATOM 900 C CA B THR A 1 109 ? -8.460 96.461 35.066 0.22 22.29 -54 THR A CA 1
ATOM 901 C C A THR A 1 109 ? -9.725 95.627 35.095 0.78 20.96 -54 THR A C 1
ATOM 902 C C B THR A 1 109 ? -9.738 95.635 35.088 0.22 20.78 -54 THR A C 1
ATOM 903 O O A THR A 1 109 ? -10.663 95.961 35.841 0.78 21.42 -54 THR A O 1
ATOM 904 O O B THR A 1 109 ? -10.710 95.996 35.767 0.22 21.09 -54 THR A O 1
ATOM 911 N N . GLY A 1 110 ? -9.753 94.516 34.355 1.00 18.00 -53 GLY A N 1
ATOM 912 C CA . GLY A 1 110 ? -10.898 93.619 34.406 1.00 17.71 -53 GLY A CA 1
ATOM 913 C C . GLY A 1 110 ? -11.108 93.056 35.794 1.00 15.43 -53 GLY A C 1
ATOM 914 O O . GLY A 1 110 ? -12.241 93.016 36.280 1.00 17.28 -53 GLY A O 1
ATOM 915 N N . VAL A 1 111 ? -10.026 92.644 36.464 1.00 14.52 -52 VAL A N 1
ATOM 916 C CA . VAL A 1 111 ? -10.202 92.049 37.789 1.00 15.09 -52 VAL A CA 1
ATOM 917 C C . VAL A 1 111 ? -10.682 93.114 38.767 1.00 15.08 -52 VAL A C 1
ATOM 918 O O . VAL A 1 111 ? -11.512 92.847 39.655 1.00 14.86 -52 VAL A O 1
ATOM 922 N N . ALA A 1 112 ? -10.128 94.318 38.646 1.00 16.43 -51 ALA A N 1
ATOM 923 C CA . ALA A 1 112 ? -10.518 95.387 39.546 1.00 17.91 -51 ALA A CA 1
ATOM 924 C C . ALA A 1 112 ? -12.000 95.722 39.409 1.00 20.09 -51 ALA A C 1
ATOM 925 O O . ALA A 1 112 ? -12.555 96.388 40.295 1.00 22.57 -51 ALA A O 1
ATOM 927 N N . GLY A 1 113 ? -12.656 95.336 38.322 1.00 17.38 -50 GLY A N 1
ATOM 928 C CA . GLY A 1 113 ? -14.080 95.636 38.219 1.00 17.33 -50 GLY A CA 1
ATOM 929 C C . GLY A 1 113 ? -14.987 94.689 38.974 1.00 16.43 -50 GLY A C 1
ATOM 930 O O . GLY A 1 113 ? -16.193 94.918 39.003 1.00 18.05 -50 GLY A O 1
ATOM 931 N N . PHE A 1 114 ? -14.433 93.703 39.678 1.00 16.28 -49 PHE A N 1
ATOM 932 C CA . PHE A 1 114 ? -15.234 92.758 40.451 1.00 15.57 -49 PHE A CA 1
ATOM 933 C C . PHE A 1 114 ? -15.493 93.326 41.850 1.00 16.44 -49 PHE A C 1
ATOM 934 O O . PHE A 1 114 ? -15.095 92.750 42.843 1.00 15.90 -49 PHE A O 1
ATOM 942 N N . THR A 1 115 ? -16.239 94.424 41.917 1.00 16.98 -48 THR A N 1
ATOM 943 C CA . THR A 1 115 ? -16.332 95.215 43.139 1.00 17.76 -48 THR A CA 1
ATOM 944 C C . THR A 1 115 ? -16.821 94.400 44.316 1.00 17.04 -48 THR A C 1
ATOM 945 O O . THR A 1 115 ? -16.204 94.374 45.393 1.00 17.86 -48 THR A O 1
ATOM 949 N N . ASN A 1 116 ? -17.937 93.717 44.126 1.00 20.35 -47 ASN A N 1
ATOM 950 C CA . ASN A 1 116 ? -18.528 93.037 45.262 1.00 21.29 -47 ASN A CA 1
ATOM 951 C C . ASN A 1 116 ? -17.742 91.791 45.620 1.00 16.83 -47 ASN A C 1
ATOM 952 O O . ASN A 1 116 ? -17.628 91.462 46.805 1.00 19.28 -47 ASN A O 1
ATOM 957 N N . SER A 1 117 ? -17.182 91.120 44.632 1.00 16.62 -46 SER A N 1
ATOM 958 C CA . SER A 1 117 ? -16.381 89.925 44.921 1.00 14.39 -46 SER A CA 1
ATOM 959 C C . SER A 1 117 ? -15.155 90.298 45.729 1.00 14.12 -46 SER A C 1
ATOM 960 O O . SER A 1 117 ? -14.798 89.610 46.690 1.00 13.86 -46 SER A O 1
ATOM 963 N N . LEU A 1 118 ? -14.482 91.380 45.323 1.00 14.17 -45 LEU A N 1
ATOM 964 C CA . LEU A 1 118 ? -13.290 91.842 46.040 1.00 14.56 -45 LEU A CA 1
ATOM 965 C C . LEU A 1 118 ? -13.619 92.233 47.452 1.00 15.80 -45 LEU A C 1
ATOM 966 O O . LEU A 1 118 ? -12.852 91.901 48.387 1.00 16.23 -45 LEU A O 1
ATOM 971 N N A ARG A 1 119 ? -14.763 92.887 47.661 0.48 15.97 -44 ARG A N 1
ATOM 972 N N B ARG A 1 119 ? -14.747 92.934 47.667 0.52 15.70 -44 ARG A N 1
ATOM 973 C CA A ARG A 1 119 ? -15.142 93.227 49.023 0.48 18.46 -44 ARG A CA 1
ATOM 974 C CA B ARG A 1 119 ? -15.177 93.222 49.035 0.52 18.56 -44 ARG A CA 1
ATOM 975 C C A ARG A 1 119 ? -15.360 91.985 49.885 0.48 17.90 -44 ARG A C 1
ATOM 976 C C B ARG A 1 119 ? -15.291 91.950 49.865 0.52 18.00 -44 ARG A C 1
ATOM 977 O O A ARG A 1 119 ? -14.964 91.954 51.051 0.48 18.03 -44 ARG A O 1
ATOM 978 O O B ARG A 1 119 ? -14.774 91.864 50.984 0.52 18.37 -44 ARG A O 1
ATOM 993 N N . MET A 1 120 ? -15.984 90.951 49.335 1.00 15.23 -43 MET A N 1
ATOM 994 C CA . MET A 1 120 ? -16.201 89.743 50.116 1.00 14.40 -43 MET A CA 1
ATOM 995 C C . MET A 1 120 ? -14.890 89.020 50.373 1.00 14.83 -43 MET A C 1
ATOM 996 O O . MET A 1 120 ? -14.717 88.461 51.446 1.00 15.62 -43 MET A O 1
ATOM 1001 N N . LEU A 1 121 ? -13.980 89.014 49.393 1.00 12.90 -42 LEU A N 1
ATOM 1002 C CA . LEU A 1 121 ? -12.674 88.368 49.610 1.00 14.71 -42 LEU A CA 1
ATOM 1003 C C . LEU A 1 121 ? -11.898 89.053 50.722 1.00 14.95 -42 LEU A C 1
ATOM 1004 O O . LEU A 1 121 ? -11.327 88.374 51.596 1.00 15.76 -42 LEU A O 1
ATOM 1009 N N . GLN A 1 122 ? -11.895 90.394 50.731 1.00 15.62 -41 GLN A N 1
ATOM 1010 C CA . GLN A 1 122 ? -11.143 91.086 51.751 1.00 17.67 -41 GLN A CA 1
ATOM 1011 C C . GLN A 1 122 ? -11.710 90.778 53.126 1.00 18.17 -41 GLN A C 1
ATOM 1012 O O . GLN A 1 122 ? -10.967 90.791 54.125 1.00 20.15 -41 GLN A O 1
ATOM 1018 N N . GLN A 1 123 ? -13.008 90.518 53.230 1.00 17.79 -40 GLN A N 1
ATOM 1019 C CA . GLN A 1 123 ? -13.678 90.203 54.485 1.00 19.03 -40 GLN A CA 1
ATOM 1020 C C . GLN A 1 123 ? -13.689 88.709 54.812 1.00 18.27 -40 GLN A C 1
ATOM 1021 O O . GLN A 1 123 ? -14.254 88.310 55.851 1.00 20.69 -40 GLN A O 1
ATOM 1027 N N . LYS A 1 124 ? -13.040 87.884 53.975 1.00 16.04 -39 LYS A N 1
ATOM 1028 C CA . LYS A 1 124 ? -12.950 86.430 54.189 1.00 17.72 -39 LYS A CA 1
ATOM 1029 C C . LYS A 1 124 ? -14.338 85.803 54.152 1.00 16.70 -39 LYS A C 1
ATOM 1030 O O . LYS A 1 124 ? -14.601 84.764 54.738 1.00 19.00 -39 LYS A O 1
ATOM 1036 N N . ARG A 1 125 ? -15.254 86.405 53.378 1.00 16.03 -38 ARG A N 1
ATOM 1037 C CA . ARG A 1 125 ? -16.610 85.887 53.207 1.00 17.35 -38 ARG A CA 1
ATOM 1038 C C . ARG A 1 125 ? -16.593 85.041 51.945 1.00 15.68 -38 ARG A C 1
ATOM 1039 O O . ARG A 1 125 ? -17.057 85.449 50.889 1.00 15.85 -38 ARG A O 1
ATOM 1047 N N . TRP A 1 126 ? -16.046 83.837 52.073 1.00 16.18 -37 TRP A N 1
ATOM 1048 C CA . TRP A 1 126 ? -15.622 83.072 50.905 1.00 15.20 -37 TRP A CA 1
ATOM 1049 C C . TRP A 1 126 ? -16.811 82.603 50.079 1.00 14.95 -37 TRP A C 1
ATOM 1050 O O . TRP A 1 126 ? -16.766 82.646 48.848 1.00 16.02 -37 TRP A O 1
ATOM 1061 N N . ASP A 1 127 ? -17.877 82.122 50.734 1.00 16.68 -36 ASP A N 1
ATOM 1062 C CA . ASP A 1 127 ? -19.012 81.607 49.981 1.00 18.02 -36 ASP A CA 1
ATOM 1063 C C . ASP A 1 127 ? -19.713 82.732 49.228 1.00 16.21 -36 ASP A C 1
ATOM 1064 O O . ASP A 1 127 ? -20.070 82.579 48.039 1.00 17.71 -36 ASP A O 1
ATOM 1069 N N . GLU A 1 128 ? -19.828 83.902 49.864 1.00 17.95 -35 GLU A N 1
ATOM 1070 C CA . GLU A 1 128 ? -20.433 85.051 49.186 1.00 16.94 -35 GLU A CA 1
ATOM 1071 C C . GLU A 1 128 ? -19.546 85.563 48.069 1.00 15.34 -35 GLU A C 1
ATOM 1072 O O . GLU A 1 128 ? -20.044 85.939 46.994 1.00 16.05 -35 GLU A O 1
ATOM 1078 N N . ALA A 1 129 ? -18.236 85.555 48.269 1.00 15.03 -34 ALA A N 1
ATOM 1079 C CA . ALA A 1 129 ? -17.350 85.917 47.171 1.00 14.38 -34 ALA A CA 1
ATOM 1080 C C . ALA A 1 129 ? -17.543 84.986 45.992 1.00 13.87 -34 ALA A C 1
ATOM 1081 O O . ALA A 1 129 ? -17.607 85.444 44.839 1.00 13.38 -34 ALA A O 1
ATOM 1083 N N . ALA A 1 130 ? -17.690 83.681 46.240 1.00 14.87 -33 ALA A N 1
ATOM 1084 C CA . ALA A 1 130 ? -17.843 82.737 45.131 1.00 15.05 -33 ALA A CA 1
ATOM 1085 C C . ALA A 1 130 ? -19.138 82.969 44.370 1.00 15.34 -33 ALA A C 1
ATOM 1086 O O . ALA A 1 130 ? -19.159 82.892 43.112 1.00 16.73 -33 ALA A O 1
ATOM 1088 N N . VAL A 1 131 ? -20.218 83.309 45.088 1.00 15.61 -32 VAL A N 1
ATOM 1089 C CA . VAL A 1 131 ? -21.484 83.612 44.416 1.00 17.11 -32 VAL A CA 1
ATOM 1090 C C . VAL A 1 131 ? -21.327 84.853 43.551 1.00 17.28 -32 VAL A C 1
ATOM 1091 O O . VAL A 1 131 ? -21.766 84.898 42.393 1.00 18.66 -32 VAL A O 1
ATOM 1095 N N . ASN A 1 132 ? -20.648 85.878 44.076 1.00 16.64 -31 ASN A N 1
ATOM 1096 C CA . ASN A 1 132 ? -20.509 87.102 43.318 1.00 15.82 -31 ASN A CA 1
ATOM 1097 C C . ASN A 1 132 ? -19.582 86.926 42.117 1.00 15.41 -31 ASN A C 1
ATOM 1098 O O . ASN A 1 132 ? -19.823 87.529 41.056 1.00 15.60 -31 ASN A O 1
ATOM 1103 N N . LEU A 1 133 ? -18.549 86.100 42.234 1.00 12.73 -30 LEU A N 1
ATOM 1104 C CA . LEU A 1 133 ? -17.588 85.966 41.144 1.00 13.20 -30 LEU A CA 1
ATOM 1105 C C . LEU A 1 133 ? -18.244 85.368 39.911 1.00 13.28 -30 LEU A C 1
ATOM 1106 O O . LEU A 1 133 ? -17.825 85.662 38.767 1.00 13.43 -30 LEU A O 1
ATOM 1111 N N . ALA A 1 134 ? -19.252 84.518 40.121 1.00 12.40 -29 ALA A N 1
ATOM 1112 C CA . ALA A 1 134 ? -19.908 83.874 38.994 1.00 13.90 -29 ALA A CA 1
AT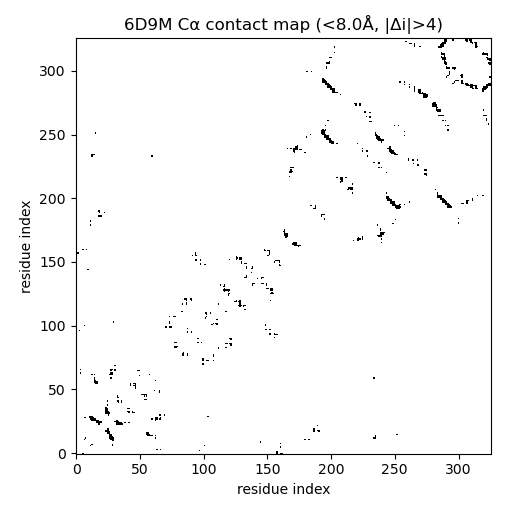OM 1113 C C . ALA A 1 134 ? -20.873 84.809 38.268 1.00 16.17 -29 ALA A C 1
ATOM 1114 O O . ALA A 1 134 ? -21.349 84.482 37.160 1.00 16.89 -29 ALA A O 1
ATOM 1116 N N . LYS A 1 135 ? -21.214 85.978 38.826 1.00 15.66 -28 LYS A N 1
ATOM 1117 C CA . LYS A 1 135 ? -22.128 86.921 38.182 1.00 16.54 -28 LYS A CA 1
ATOM 1118 C C . LYS A 1 135 ? -21.321 87.860 37.292 1.00 19.80 -28 LYS A C 1
ATOM 1119 O O . LYS A 1 135 ? -21.133 89.046 37.592 1.00 21.50 -28 LYS A O 1
ATOM 1125 N N . SER A 1 136 ? -20.766 87.288 36.217 1.00 14.73 -27 SER A N 1
ATOM 1126 C CA . SER A 1 136 ? -19.809 88.057 35.436 1.00 14.31 -27 SER A CA 1
ATOM 1127 C C . SER A 1 136 ? -19.810 87.504 34.024 1.00 13.02 -27 SER A C 1
ATOM 1128 O O . SER A 1 136 ? -20.120 86.317 33.794 1.00 13.44 -27 SER A O 1
ATOM 1131 N N . ARG A 1 137 ? -19.415 88.345 33.080 1.00 15.16 -26 ARG A N 1
ATOM 1132 C CA . ARG A 1 137 ? -19.186 87.859 31.726 1.00 15.44 -26 ARG A CA 1
ATOM 1133 C C . ARG A 1 137 ? -18.104 86.802 31.715 1.00 13.81 -26 ARG A C 1
ATOM 1134 O O . ARG A 1 137 ? -18.236 85.774 31.017 1.00 13.63 -26 ARG A O 1
ATOM 1142 N N . TRP A 1 138 ? -17.073 86.967 32.565 1.00 13.12 -25 TRP A N 1
ATOM 1143 C CA . TRP A 1 138 ? -15.988 85.989 32.680 1.00 11.62 -25 TRP A CA 1
ATOM 1144 C C . TRP A 1 138 ? -16.512 84.569 32.917 1.00 12.06 -25 TRP A C 1
ATOM 1145 O O . TRP A 1 138 ? -16.140 83.629 32.197 1.00 11.99 -25 TRP A O 1
ATOM 1156 N N . TYR A 1 139 ? -17.408 84.393 33.861 1.00 11.16 -24 TYR A N 1
ATOM 1157 C CA . TYR A 1 139 ? -17.896 83.058 34.156 1.00 11.74 -24 TYR A CA 1
ATOM 1158 C C . TYR A 1 139 ? -18.615 82.481 32.970 1.00 11.27 -24 TYR A C 1
ATOM 1159 O O . TYR A 1 139 ? -18.560 81.274 32.713 1.00 11.33 -24 TYR A O 1
ATOM 1168 N N . ASN A 1 140 ? -19.408 83.311 32.284 1.00 10.72 -23 ASN A N 1
ATOM 1169 C CA . ASN A 1 140 ? -20.136 82.808 31.140 1.00 11.04 -23 ASN A CA 1
ATOM 1170 C C . ASN A 1 140 ? -19.240 82.464 29.970 1.00 10.83 -23 ASN A C 1
ATOM 1171 O O . ASN A 1 140 ? -19.538 81.520 29.234 1.00 11.73 -23 ASN A O 1
ATOM 1176 N N . GLN A 1 141 ? -18.161 83.206 29.777 1.00 10.53 -22 GLN A N 1
ATOM 1177 C CA . GLN A 1 141 ? -17.273 82.989 28.650 1.00 13.09 -22 GLN A CA 1
ATOM 1178 C C . GLN A 1 141 ? -16.477 81.720 28.870 1.00 12.13 -22 GLN A C 1
ATOM 1179 O O . GLN A 1 141 ? -16.276 80.935 27.937 1.00 13.72 -22 GLN A O 1
ATOM 1185 N N . THR A 1 142 ? -15.977 81.537 30.062 1.00 12.26 -21 THR A N 1
ATOM 1186 C CA . THR A 1 142 ? -15.067 80.424 30.395 1.00 12.21 -21 THR A CA 1
ATOM 1187 C C . THR A 1 142 ? -15.518 79.819 31.711 1.00 11.30 -21 THR A C 1
ATOM 1188 O O . THR A 1 142 ? -14.855 79.976 32.753 1.00 11.81 -21 THR A O 1
ATOM 1192 N N . PRO A 1 143 ? -16.636 79.111 31.710 1.00 10.85 -20 PRO A N 1
ATOM 1193 C CA . PRO A 1 143 ? -17.191 78.625 32.979 1.00 11.01 -20 PRO A CA 1
ATOM 1194 C C . PRO A 1 143 ? -16.341 77.551 33.646 1.00 13.14 -20 PRO A C 1
ATOM 1195 O O . PRO A 1 143 ? -16.342 77.472 34.877 1.00 12.93 -20 PRO A O 1
ATOM 1199 N N . ASN A 1 144 ? -15.659 76.726 32.872 1.00 13.82 -19 ASN A N 1
ATOM 1200 C CA . ASN A 1 144 ? -14.882 75.646 33.508 1.00 14.84 -19 ASN A CA 1
ATOM 1201 C C . ASN A 1 144 ? -13.684 76.219 34.237 1.00 13.86 -19 ASN A C 1
ATOM 1202 O O . ASN A 1 144 ? -13.425 75.919 35.423 1.00 15.01 -19 ASN A O 1
ATOM 1207 N N . ARG A 1 145 ? -12.972 77.124 33.594 1.00 12.67 -18 ARG A N 1
ATOM 1208 C CA . ARG A 1 145 ? -11.860 77.770 34.293 1.00 12.04 -18 ARG A CA 1
ATOM 1209 C C . ARG A 1 145 ? -12.384 78.610 35.427 1.00 11.50 -18 ARG A C 1
ATOM 1210 O O . ARG A 1 145 ? -11.813 78.597 36.526 1.00 12.81 -18 ARG A O 1
ATOM 1218 N N . ALA A 1 146 ? -13.450 79.371 35.208 1.00 11.37 -17 ALA A N 1
ATOM 1219 C CA . ALA A 1 146 ? -13.923 80.219 36.308 1.00 11.52 -17 ALA A CA 1
ATOM 1220 C C . ALA A 1 146 ? -14.337 79.373 37.493 1.00 12.38 -17 ALA A C 1
ATOM 1221 O O . ALA A 1 146 ? -14.069 79.751 38.630 1.00 12.32 -17 ALA A O 1
ATOM 1223 N N A LYS A 1 147 ? -14.982 78.233 37.259 0.26 12.19 -16 LYS A N 1
ATOM 1224 N N B LYS A 1 147 ? -14.998 78.243 37.259 0.74 12.07 -16 LYS A N 1
ATOM 1225 C CA A LYS A 1 147 ? -15.372 77.391 38.385 0.26 12.88 -16 LYS A CA 1
ATOM 1226 C CA B LYS A 1 147 ? -15.366 77.390 38.388 0.74 12.63 -16 LYS A CA 1
ATOM 1227 C C A LYS A 1 147 ? -14.155 76.907 39.159 0.26 12.21 -16 LYS A C 1
ATOM 1228 C C B LYS A 1 147 ? -14.140 76.927 39.153 0.74 11.89 -16 LYS A C 1
ATOM 1229 O O A LYS A 1 147 ? -14.185 76.855 40.393 0.26 13.13 -16 LYS A O 1
ATOM 1230 O O B LYS A 1 147 ? -14.150 76.921 40.385 0.74 13.04 -16 LYS A O 1
ATOM 1241 N N . ARG A 1 148 ? -13.071 76.564 38.462 1.00 11.46 -15 ARG A N 1
ATOM 1242 C CA . ARG A 1 148 ? -11.841 76.168 39.164 1.00 12.31 -15 ARG A CA 1
ATOM 1243 C C . ARG A 1 148 ? -11.253 77.299 39.981 1.00 11.30 -15 ARG A C 1
ATOM 1244 O O . ARG A 1 148 ? -10.847 77.119 41.146 1.00 11.34 -15 ARG A O 1
ATOM 1252 N N . VAL A 1 149 ? -11.174 78.485 39.413 1.00 11.25 -14 VAL A N 1
ATOM 1253 C CA . VAL A 1 149 ? -10.622 79.626 40.124 1.00 11.53 -14 VAL A CA 1
ATOM 1254 C C . VAL A 1 149 ? -11.515 79.966 41.299 1.00 11.40 -14 VAL A C 1
ATOM 1255 O O . VAL A 1 149 ? -11.033 80.227 42.421 1.00 12.24 -14 VAL A O 1
ATOM 1259 N N . ILE A 1 150 ? -12.840 79.965 41.103 1.00 11.11 -13 ILE A N 1
ATOM 1260 C CA . ILE A 1 150 ? -13.779 80.252 42.173 1.00 12.52 -13 ILE A CA 1
ATOM 1261 C C . ILE A 1 150 ? -13.649 79.248 43.299 1.00 13.49 -13 ILE A C 1
ATOM 1262 O O . ILE A 1 150 ? -13.681 79.630 44.463 1.00 13.61 -13 ILE A O 1
ATOM 1267 N N . THR A 1 151 ? -13.541 77.956 42.999 1.00 12.77 -12 THR A N 1
ATOM 1268 C CA . THR A 1 151 ? -13.359 76.963 44.061 1.00 12.96 -12 THR A CA 1
ATOM 1269 C C . THR A 1 151 ? -12.080 77.223 44.819 1.00 13.23 -12 THR A C 1
ATOM 1270 O O . THR A 1 151 ? -12.045 77.002 46.045 1.00 15.20 -12 THR A O 1
ATOM 1274 N N . THR A 1 152 ? -11.030 77.669 44.146 1.00 12.54 -11 THR A N 1
ATOM 1275 C CA . THR A 1 152 ? -9.787 77.981 44.826 1.00 12.56 -11 THR A CA 1
ATOM 1276 C C . THR A 1 152 ? -9.970 79.153 45.781 1.00 14.65 -11 THR A C 1
ATOM 1277 O O . THR A 1 152 ? -9.488 79.119 46.932 1.00 14.79 -11 THR A O 1
ATOM 1281 N N . PHE A 1 153 ? -10.688 80.207 45.371 1.00 12.70 -10 PHE A N 1
ATOM 1282 C CA . PHE A 1 153 ? -11.017 81.275 46.322 1.00 12.94 -10 PHE A CA 1
ATOM 1283 C C . PHE A 1 153 ? -11.924 80.785 47.440 1.00 14.01 -10 PHE A C 1
ATOM 1284 O O . PHE A 1 153 ? -11.849 81.291 48.543 1.00 16.43 -10 PHE A O 1
ATOM 1292 N N . ARG A 1 154 ? -12.865 79.911 47.151 1.00 14.54 -9 ARG A N 1
ATOM 1293 C CA . ARG A 1 154 ? -13.787 79.495 48.180 1.00 17.75 -9 ARG A CA 1
ATOM 1294 C C . ARG A 1 154 ? -13.079 78.681 49.241 1.00 18.00 -9 ARG A C 1
ATOM 1295 O O . ARG A 1 154 ? -13.317 78.892 50.463 1.00 18.88 -9 ARG A O 1
ATOM 1303 N N . THR A 1 155 ? -12.209 77.770 48.813 1.00 16.80 -8 THR A N 1
ATOM 1304 C CA . THR A 1 155 ? -11.644 76.780 49.739 1.00 18.05 -8 THR A CA 1
ATOM 1305 C C . THR A 1 155 ? -10.257 77.148 50.220 1.00 17.92 -8 THR A C 1
ATOM 1306 O O . THR A 1 155 ? -9.838 76.616 51.265 1.00 19.73 -8 THR A O 1
ATOM 1310 N N . GLY A 1 156 ? -9.497 77.951 49.485 1.00 16.60 -7 GLY A N 1
ATOM 1311 C CA . GLY A 1 156 ? -8.100 78.194 49.816 1.00 16.09 -7 GLY A CA 1
ATOM 1312 C C . GLY A 1 156 ? -7.212 76.986 49.649 1.00 17.66 -7 GLY A C 1
ATOM 1313 O O . GLY A 1 156 ? -6.110 76.938 50.231 1.00 18.93 -7 GLY A O 1
ATOM 1314 N N . THR A 1 157 ? -7.634 76.002 48.861 1.00 16.22 -6 THR A N 1
ATOM 1315 C CA . THR A 1 157 ? -6.846 74.798 48.627 1.00 16.17 -6 THR A CA 1
ATOM 1316 C C . THR A 1 157 ? -6.616 74.690 47.130 1.00 14.98 -6 THR A C 1
ATOM 1317 O O . THR A 1 157 ? -7.256 75.381 46.339 1.00 15.52 -6 THR A O 1
ATOM 1321 N N . TRP A 1 158 ? -5.743 73.761 46.736 1.00 15.94 -5 TRP A N 1
ATOM 1322 C CA . TRP A 1 158 ? -5.468 73.476 45.348 1.00 16.09 -5 TRP A CA 1
ATOM 1323 C C . TRP A 1 158 ? -6.360 72.379 44.780 1.00 17.10 -5 TRP A C 1
ATOM 1324 O O . TRP A 1 158 ? -6.106 71.898 43.674 1.00 16.71 -5 TRP A O 1
ATOM 1335 N N . ASP A 1 159 ? -7.399 71.973 45.495 1.00 19.62 -4 ASP A N 1
ATOM 1336 C CA . ASP A 1 159 ? -8.118 70.754 45.145 1.00 20.52 -4 ASP A CA 1
ATOM 1337 C C . ASP A 1 159 ? -8.768 70.810 43.756 1.00 19.43 -4 ASP A C 1
ATOM 1338 O O . ASP A 1 159 ? -8.900 69.756 43.114 1.00 19.10 -4 ASP A O 1
ATOM 1343 N N . ALA A 1 160 ? -9.208 71.948 43.283 1.00 16.49 -3 ALA A N 1
ATOM 1344 C CA . ALA A 1 160 ? -9.823 71.994 41.968 1.00 15.10 -3 ALA A CA 1
ATOM 1345 C C . ALA A 1 160 ? -8.820 71.720 40.857 1.00 14.99 -3 ALA A C 1
ATOM 1346 O O . ALA A 1 160 ? -9.224 71.296 39.742 1.00 18.17 -3 ALA A O 1
ATOM 1348 N N . TYR A 1 161 ? -7.535 71.937 41.112 1.00 12.40 -2 TYR A N 1
ATOM 1349 C CA . TYR A 1 161 ? -6.496 71.643 40.159 1.00 12.23 -2 TYR A CA 1
ATOM 1350 C C . TYR A 1 161 ? -5.909 70.259 40.401 1.00 14.55 -2 TYR A C 1
ATOM 1351 O O . TYR A 1 161 ? -5.611 69.536 39.450 1.00 13.20 -2 TYR A O 1
ATOM 1360 N N . GLY A 1 162 ? -5.769 69.863 41.677 1.00 16.61 -1 GLY A N 1
ATOM 1361 C CA . GLY A 1 162 ? -5.336 68.491 41.994 1.00 17.14 -1 GLY A CA 1
ATOM 1362 C C . GLY A 1 162 ? -6.258 67.409 41.459 1.00 18.75 -1 GLY A C 1
ATOM 1363 O O . GLY A 1 162 ? -5.815 66.260 41.249 1.00 18.42 -1 GLY A O 1
ATOM 1364 N N A SER A 1 163 ? -7.520 67.754 41.201 0.29 18.39 0 SER A N 1
ATOM 1365 N N B SER A 1 163 ? -7.502 67.721 41.202 0.40 17.68 0 SER A N 1
ATOM 1366 N N C SER A 1 163 ? -7.518 67.764 41.201 0.31 18.43 0 SER A N 1
ATOM 1367 C CA A SER A 1 163 ? -8.512 66.864 40.609 0.29 19.67 0 SER A CA 1
ATOM 1368 C CA B SER A 1 163 ? -8.374 66.678 40.692 0.40 20.54 0 SER A CA 1
ATOM 1369 C CA C SER A 1 163 ? -8.488 66.860 40.599 0.31 19.69 0 SER A CA 1
ATOM 1370 C C A SER A 1 163 ? -8.095 66.352 39.242 0.29 17.93 0 SER A C 1
ATOM 1371 C C B SER A 1 163 ? -8.066 66.311 39.252 0.40 17.99 0 SER A C 1
ATOM 1372 C C C SER A 1 163 ? -7.959 66.252 39.323 0.31 17.77 0 SER A C 1
ATOM 1373 O O A SER A 1 163 ? -8.689 65.384 38.758 0.29 18.12 0 SER A O 1
ATOM 1374 O O B SER A 1 163 ? -8.743 65.431 38.707 0.40 18.10 0 SER A O 1
ATOM 1375 O O C SER A 1 163 ? -8.339 65.137 38.969 0.31 17.25 0 SER A O 1
ATOM 1382 N N . TYR A 1 164 ? -7.102 66.977 38.611 1.00 14.60 1 TYR A N 1
ATOM 1383 C CA . TYR A 1 164 ? -6.627 66.597 37.285 1.00 13.59 1 TYR A CA 1
ATOM 1384 C C . TYR A 1 164 ? -5.385 65.747 37.313 1.00 13.90 1 TYR A C 1
ATOM 1385 O O . TYR A 1 164 ? -4.841 65.420 36.243 1.00 14.60 1 TYR A O 1
ATOM 1394 N N . ILE A 1 165 ? -4.872 65.421 38.490 1.00 13.37 2 ILE A N 1
ATOM 1395 C CA . ILE A 1 165 ? -3.598 64.719 38.633 1.00 14.47 2 ILE A CA 1
ATOM 1396 C C . ILE A 1 165 ? -3.869 63.299 39.094 1.00 15.19 2 ILE A C 1
ATOM 1397 O O . ILE A 1 165 ? -4.604 63.066 40.051 1.00 18.27 2 ILE A O 1
ATOM 1402 N N . ASP A 1 166 ? -3.249 62.322 38.417 1.00 14.12 3 ASP A N 1
ATOM 1403 C CA . ASP A 1 166 ? -3.300 60.938 38.878 1.00 15.71 3 ASP A CA 1
ATOM 1404 C C . ASP A 1 166 ? -2.359 60.783 40.068 1.00 17.05 3 ASP A C 1
ATOM 1405 O O . ASP A 1 166 ? -1.163 60.963 39.891 1.00 20.25 3 ASP A O 1
ATOM 1410 N N . GLU A 1 167 ? -2.903 60.374 41.221 1.00 18.89 4 GLU A N 1
ATOM 1411 C CA . GLU A 1 167 ? -2.096 60.268 42.438 1.00 22.00 4 GLU A CA 1
ATOM 1412 C C . GLU A 1 167 ? -0.952 59.280 42.280 1.00 20.82 4 GLU A C 1
ATOM 1413 O O . GLU A 1 167 ? 0.173 59.554 42.724 1.00 23.43 4 GLU A O 1
ATOM 1419 N N . LEU A 1 168 ? -1.216 58.115 41.666 1.00 18.28 5 LEU A N 1
ATOM 1420 C CA . LEU A 1 168 ? -0.202 57.083 41.614 1.00 19.26 5 LEU A CA 1
ATOM 1421 C C . LEU A 1 168 ? 1.032 57.529 40.850 1.00 20.70 5 LEU A C 1
ATOM 1422 O O . LEU A 1 168 ? 2.174 57.297 41.276 1.00 23.32 5 LEU A O 1
ATOM 1427 N N . THR A 1 169 ? 0.828 58.096 39.672 1.00 17.48 6 THR A N 1
ATOM 1428 C CA . THR A 1 169 ? 1.923 58.352 38.759 1.00 16.60 6 THR A CA 1
ATOM 1429 C C . THR A 1 169 ? 2.339 59.810 38.712 1.00 17.23 6 THR A C 1
ATOM 1430 O O . THR A 1 169 ? 3.405 60.110 38.167 1.00 17.79 6 THR A O 1
ATOM 1434 N N . GLY A 1 170 ? 1.481 60.736 39.191 1.00 15.70 7 GLY A N 1
ATOM 1435 C CA . GLY A 1 170 ? 1.729 62.139 39.004 1.00 15.21 7 GLY A CA 1
ATOM 1436 C C . GLY A 1 170 ? 1.429 62.643 37.608 1.00 15.70 7 GLY A C 1
ATOM 1437 O O . GLY A 1 170 ? 1.572 63.847 37.382 1.00 16.89 7 GLY A O 1
ATOM 1438 N N . LEU A 1 171 ? 1.036 61.790 36.680 1.00 14.39 8 LEU A N 1
ATOM 1439 C CA . LEU A 1 171 ? 0.628 62.246 35.365 1.00 13.55 8 LEU A CA 1
ATOM 1440 C C . LEU A 1 171 ? -0.728 62.926 35.478 1.00 13.54 8 LEU A C 1
ATOM 1441 O O . LEU A 1 171 ? -1.401 62.845 36.505 1.00 15.65 8 LEU A O 1
ATOM 1446 N N . PHE A 1 172 ? -1.148 63.553 34.402 1.00 12.41 9 PHE A N 1
ATOM 1447 C CA . PHE A 1 172 ? -2.529 63.986 34.357 1.00 13.27 9 PHE A CA 1
ATOM 1448 C C . PHE A 1 172 ? -3.444 62.759 34.314 1.00 12.43 9 PHE A C 1
ATOM 1449 O O . PHE A 1 172 ? -3.040 61.670 33.907 1.00 13.82 9 PHE A O 1
ATOM 1457 N N . ASN A 1 173 ? -4.685 62.931 34.710 1.00 13.76 10 ASN A N 1
ATOM 1458 C CA . ASN A 1 173 ? -5.683 61.860 34.709 1.00 14.67 10 ASN A CA 1
ATOM 1459 C C . ASN A 1 173 ? -6.717 62.093 33.620 1.00 15.66 10 ASN A C 1
ATOM 1460 O O . ASN A 1 173 ? -6.640 63.071 32.802 1.00 14.21 10 ASN A O 1
ATOM 1465 N N . TYR A 1 174 ? -7.728 61.202 33.603 1.00 17.04 11 TYR A N 1
ATOM 1466 C CA . TYR A 1 174 ? -8.711 61.234 32.527 1.00 17.00 11 TYR A CA 1
ATOM 1467 C C . TYR A 1 174 ? -9.462 62.557 32.469 1.00 16.71 11 TYR A C 1
ATOM 1468 O O . TYR A 1 174 ? -9.888 62.966 31.395 1.00 16.40 11 TYR A O 1
ATOM 1477 N N . ARG A 1 175 ? -9.645 63.238 33.605 1.00 17.01 12 ARG A N 1
ATOM 1478 C CA . ARG A 1 175 ? -10.364 64.523 33.571 1.00 16.98 12 ARG A CA 1
ATOM 1479 C C . ARG A 1 175 ? -9.636 65.535 32.740 1.00 15.88 12 ARG A C 1
ATOM 1480 O O . ARG A 1 175 ? -10.261 66.471 32.194 1.00 16.50 12 ARG A O 1
ATOM 1488 N N . TYR A 1 176 ? -8.311 65.437 32.623 1.00 15.22 13 TYR A N 1
ATOM 1489 C CA . TYR A 1 176 ? -7.590 66.414 31.841 1.00 14.39 13 TYR A CA 1
ATOM 1490 C C . TYR A 1 176 ? -7.693 66.177 30.348 1.00 13.95 13 TYR A C 1
ATOM 1491 O O . TYR A 1 176 ? -7.380 67.077 29.548 1.00 13.41 13 TYR A O 1
ATOM 1500 N N . LEU A 1 177 ? -8.131 64.991 29.935 1.00 14.35 14 LEU A N 1
ATOM 1501 C CA . LEU A 1 177 ? -8.198 64.754 28.504 1.00 14.46 14 LEU A CA 1
ATOM 1502 C C . LEU A 1 177 ? -9.162 65.719 27.847 1.00 15.33 14 LEU A C 1
ATOM 1503 O O . LEU A 1 177 ? -8.848 66.266 26.780 1.00 14.97 14 LEU A O 1
ATOM 1508 N N . ASP A 1 178 ? -10.343 65.982 28.446 1.00 15.13 15 ASP A N 1
ATOM 1509 C CA . ASP A 1 178 ? -11.285 66.914 27.861 1.00 20.10 15 ASP A CA 1
ATOM 1510 C C . ASP A 1 178 ? -10.676 68.271 27.670 1.00 16.99 15 ASP A C 1
ATOM 1511 O O . ASP A 1 178 ? -10.836 68.894 26.606 1.00 20.26 15 ASP A O 1
ATOM 1516 N N . ILE A 1 179 ? -10.029 68.800 28.708 1.00 14.04 16 ILE A N 1
ATOM 1517 C CA . ILE A 1 179 ? -9.530 70.164 28.666 1.00 15.00 16 ILE A CA 1
ATOM 1518 C C . ILE A 1 179 ? -8.459 70.270 27.626 1.00 17.37 16 ILE A C 1
ATOM 1519 O O . ILE A 1 179 ? -8.465 71.169 26.760 1.00 16.75 16 ILE A O 1
ATOM 1524 N N . SER A 1 180 ? -7.452 69.411 27.754 1.00 13.77 17 SER A N 1
ATOM 1525 C CA . SER A 1 180 ? -6.264 69.503 26.928 1.00 13.60 17 SER A CA 1
ATOM 1526 C C . SER A 1 180 ? -6.583 69.301 25.482 1.00 13.02 17 SER A C 1
ATOM 1527 O O . SER A 1 180 ? -6.076 70.063 24.650 1.00 15.97 17 SER A O 1
ATOM 1530 N N . LEU A 1 181 ? -7.414 68.310 25.152 1.00 13.04 18 LEU A N 1
ATOM 1531 C CA . LEU A 1 181 ? -7.811 68.024 23.791 1.00 13.14 18 LEU A CA 1
ATOM 1532 C C . LEU A 1 181 ? -8.565 69.211 23.230 1.00 13.42 18 LEU A C 1
ATOM 1533 O O . LEU A 1 181 ? -8.249 69.707 22.132 1.00 15.18 18 LEU A O 1
ATOM 1538 N N . ASP A 1 182 ? -9.593 69.688 23.939 1.00 13.52 19 ASP A N 1
ATOM 1539 C CA . ASP A 1 182 ? -10.390 70.802 23.385 1.00 14.16 19 ASP A CA 1
ATOM 1540 C C . ASP A 1 182 ? -9.470 71.990 23.099 1.00 13.44 19 ASP A C 1
ATOM 1541 O O . ASP A 1 182 ? -9.600 72.643 22.058 1.00 12.94 19 ASP A O 1
ATOM 1546 N N A ARG A 1 183 ? -8.489 72.220 23.967 0.61 14.05 20 ARG A N 1
ATOM 1547 N N B ARG A 1 183 ? -8.567 72.303 24.034 0.39 12.41 20 ARG A N 1
ATOM 1548 C CA A ARG A 1 183 ? -7.688 73.423 23.826 0.61 12.72 20 ARG A CA 1
ATOM 1549 C CA B ARG A 1 183 ? -7.617 73.412 23.888 0.39 12.99 20 ARG A CA 1
ATOM 1550 C C A ARG A 1 183 ? -6.727 73.297 22.670 0.61 12.65 20 ARG A C 1
ATOM 1551 C C B ARG A 1 183 ? -6.787 73.266 22.627 0.39 13.67 20 ARG A C 1
ATOM 1552 O O A ARG A 1 183 ? -6.616 74.221 21.851 0.61 11.96 20 ARG A O 1
ATOM 1553 O O B ARG A 1 183 ? -6.783 74.137 21.748 0.39 19.37 20 ARG A O 1
ATOM 1568 N N . GLU A 1 184 ? -6.058 72.175 22.519 1.00 11.80 21 GLU A N 1
ATOM 1569 C CA . GLU A 1 184 ? -5.075 72.074 21.462 1.00 11.88 21 GLU A CA 1
ATOM 1570 C C . GLU A 1 184 ? -5.722 71.868 20.121 1.00 12.88 21 GLU A C 1
ATOM 1571 O O . GLU A 1 184 ? -5.170 72.328 19.112 1.00 12.49 21 GLU A O 1
ATOM 1577 N N . ILE A 1 185 ? -6.906 71.235 20.047 1.00 12.45 22 ILE A N 1
ATOM 1578 C CA . ILE A 1 185 ? -7.619 71.156 18.784 1.00 13.01 22 ILE A CA 1
ATOM 1579 C C . ILE A 1 185 ? -8.036 72.556 18.324 1.00 13.09 22 ILE A C 1
ATOM 1580 O O . ILE A 1 185 ? -7.871 72.899 17.143 1.00 13.44 22 ILE A O 1
ATOM 1585 N N . LYS A 1 186 ? -8.553 73.384 19.245 1.00 12.93 23 LYS A N 1
ATOM 1586 C CA . LYS A 1 186 ? -8.944 74.730 18.842 1.00 13.19 23 LYS A CA 1
ATOM 1587 C C . LYS A 1 186 ? -7.732 75.502 18.373 1.00 12.94 23 LYS A C 1
ATOM 1588 O O . LYS A 1 186 ? -7.814 76.222 17.349 1.00 13.33 23 LYS A O 1
ATOM 1594 N N . ARG A 1 187 ? -6.602 75.376 19.070 1.00 12.49 24 ARG A N 1
ATOM 1595 C CA . ARG A 1 187 ? -5.419 76.105 18.648 1.00 12.55 24 ARG A CA 1
ATOM 1596 C C . ARG A 1 187 ? -4.964 75.623 17.288 1.00 12.92 24 ARG A C 1
ATOM 1597 O O . ARG A 1 187 ? -4.581 76.431 16.430 1.00 13.32 24 ARG A O 1
ATOM 1605 N N . ALA A 1 188 ? -5.070 74.318 17.029 1.00 12.99 25 ALA A N 1
ATOM 1606 C CA . ALA A 1 188 ? -4.691 73.778 15.727 1.00 13.61 25 ALA A CA 1
ATOM 1607 C C . ALA A 1 188 ? -5.634 74.274 14.645 1.00 14.12 25 ALA A C 1
ATOM 1608 O O . ALA A 1 188 ? -5.174 74.616 13.542 1.00 14.73 25 ALA A O 1
ATOM 1610 N N . ASP A 1 189 ? -6.933 74.373 14.955 1.00 14.10 26 ASP A N 1
ATOM 1611 C CA . ASP A 1 189 ? -7.906 74.848 13.961 1.00 14.84 26 ASP A CA 1
ATOM 1612 C C . ASP A 1 189 ? -7.589 76.274 13.548 1.00 15.96 26 ASP A C 1
ATOM 1613 O O . ASP A 1 189 ? -7.755 76.623 12.368 1.00 17.26 26 ASP A O 1
ATOM 1618 N N . ARG A 1 190 ? -7.158 77.119 14.500 1.00 14.42 27 ARG A N 1
ATOM 1619 C CA . ARG A 1 190 ? -6.842 78.530 14.189 1.00 14.79 27 ARG A CA 1
ATOM 1620 C C . ARG A 1 190 ? -5.598 78.599 13.362 1.00 15.03 27 ARG A C 1
ATOM 1621 O O . ARG A 1 190 ? -5.455 79.518 12.547 1.00 16.91 27 ARG A O 1
ATOM 1629 N N . PHE A 1 191 ? -4.637 77.741 13.607 1.00 14.79 28 PHE A N 1
ATOM 1630 C CA . PHE A 1 191 ? -3.279 77.948 13.150 1.00 15.27 28 PHE A CA 1
ATOM 1631 C C . PHE A 1 191 ? -2.936 77.066 11.974 1.00 16.87 28 PHE A C 1
ATOM 1632 O O . PHE A 1 191 ? -1.878 77.265 11.362 1.00 22.76 28 PHE A O 1
ATOM 1640 N N . GLY A 1 192 ? -3.798 76.103 11.640 1.00 17.18 29 GLY A N 1
ATOM 1641 C CA . GLY A 1 192 ? -3.513 75.190 10.558 1.00 19.47 29 GLY A CA 1
ATOM 1642 C C . GLY A 1 192 ? -2.547 74.106 10.925 1.00 23.74 29 GLY A C 1
ATOM 1643 O O . GLY A 1 192 ? -1.872 73.569 10.041 1.00 28.43 29 GLY A O 1
ATOM 1644 N N . SER A 1 193 ? -2.446 73.753 12.203 1.00 17.39 30 SER A N 1
ATOM 1645 C CA . SER A 1 193 ? -1.457 72.772 12.622 1.00 16.57 30 SER A CA 1
ATOM 1646 C C . SER A 1 193 ? -2.108 71.418 12.903 1.00 16.17 30 SER A C 1
ATOM 1647 O O . SER A 1 193 ? -3.296 71.188 12.668 1.00 17.72 30 SER A O 1
ATOM 1650 N N . THR A 1 194 ? -1.287 70.478 13.359 1.00 15.63 31 THR A N 1
ATOM 1651 C CA . THR A 1 194 ? -1.705 69.092 13.534 1.00 15.57 31 THR A CA 1
ATOM 1652 C C . THR A 1 194 ? -1.627 68.741 15.011 1.00 14.43 31 THR A C 1
ATOM 1653 O O . THR A 1 194 ? -0.730 69.201 15.738 1.00 15.75 31 THR A O 1
ATOM 1657 N N . VAL A 1 195 ? -2.569 67.918 15.479 1.00 14.42 32 VAL A N 1
ATOM 1658 C CA . VAL A 1 195 ? -2.550 67.325 16.820 1.00 13.55 32 VAL A CA 1
ATOM 1659 C C . VAL A 1 195 ? -2.638 65.830 16.639 1.00 13.09 32 VAL A C 1
ATOM 1660 O O . VAL A 1 195 ? -3.448 65.367 15.836 1.00 14.44 32 VAL A O 1
ATOM 1664 N N . SER A 1 196 ? -1.815 65.071 17.339 1.00 12.42 33 SER A N 1
ATOM 1665 C CA . SER A 1 196 ? -1.948 63.615 17.211 1.00 13.10 33 SER A CA 1
ATOM 1666 C C . SER A 1 196 ? -2.202 63.004 18.567 1.00 12.94 33 SER A C 1
ATOM 1667 O O . SER A 1 196 ? -1.754 63.512 19.595 1.00 13.62 33 SER A O 1
ATOM 1670 N N A MET A 1 197 ? -2.866 61.861 18.555 0.36 13.87 34 MET A N 1
ATOM 1671 N N B MET A 1 197 ? -2.958 61.917 18.608 0.64 12.43 34 MET A N 1
ATOM 1672 C CA A MET A 1 197 ? -3.232 61.179 19.785 0.36 14.34 34 MET A CA 1
ATOM 1673 C CA B MET A 1 197 ? -3.217 61.175 19.840 0.64 12.37 34 MET A CA 1
ATOM 1674 C C A MET A 1 197 ? -2.716 59.762 19.709 0.36 12.28 34 MET A C 1
ATOM 1675 C C B MET A 1 197 ? -2.638 59.798 19.679 0.64 12.27 34 MET A C 1
ATOM 1676 O O A MET A 1 197 ? -3.036 59.023 18.763 0.36 12.50 34 MET A O 1
ATOM 1677 O O B MET A 1 197 ? -2.846 59.121 18.658 0.64 14.87 34 MET A O 1
ATOM 1686 N N . ILE A 1 198 ? -1.911 59.390 20.699 1.00 12.03 35 ILE A N 1
ATOM 1687 C CA . ILE A 1 198 ? -1.356 58.043 20.800 1.00 12.80 35 ILE A CA 1
ATOM 1688 C C . ILE A 1 198 ? -1.963 57.355 21.995 1.00 12.81 35 ILE A C 1
ATOM 1689 O O . ILE A 1 198 ? -1.915 57.897 23.104 1.00 13.50 35 ILE A O 1
ATOM 1694 N N . PHE A 1 199 ? -2.551 56.180 21.813 1.00 12.12 36 PHE A N 1
ATOM 1695 C CA . PHE A 1 199 ? -3.047 55.338 22.905 1.00 13.43 36 PHE A CA 1
ATOM 1696 C C . PHE A 1 199 ? -2.045 54.216 23.132 1.00 11.95 36 PHE A C 1
ATOM 1697 O O . PHE A 1 199 ? -1.580 53.589 22.176 1.00 13.63 36 PHE A O 1
ATOM 1705 N N . ILE A 1 200 ? -1.702 53.989 24.380 1.00 12.95 37 ILE A N 1
ATOM 1706 C CA . ILE A 1 200 ? -0.698 52.990 24.779 1.00 13.14 37 ILE A CA 1
ATOM 1707 C C . ILE A 1 200 ? -1.320 52.082 25.823 1.00 13.97 37 ILE A C 1
ATOM 1708 O O . ILE A 1 200 ? -1.864 52.553 26.817 1.00 14.74 37 ILE A O 1
ATOM 1713 N N . ASP A 1 201 ? -1.273 50.774 25.604 1.00 12.44 38 ASP A N 1
ATOM 1714 C CA . ASP A 1 201 ? -1.778 49.804 26.586 1.00 13.90 38 ASP A CA 1
ATOM 1715 C C . ASP A 1 201 ? -0.704 48.741 26.794 1.00 13.51 38 ASP A C 1
ATOM 1716 O O . ASP A 1 201 ? -0.265 48.086 25.825 1.00 13.23 38 ASP A O 1
ATOM 1721 N N . LEU A 1 202 ? -0.240 48.611 28.034 1.00 12.99 39 LEU A N 1
ATOM 1722 C CA . LEU A 1 202 ? 0.814 47.628 28.282 1.00 13.19 39 LEU A CA 1
ATOM 1723 C C . LEU A 1 202 ? 0.344 46.203 27.987 1.00 11.43 39 LEU A C 1
ATOM 1724 O O . LEU A 1 202 ? -0.784 45.798 28.271 1.00 13.41 39 LEU A O 1
ATOM 1729 N N . ASP A 1 203 ? 1.234 45.426 27.411 1.00 11.38 40 ASP A N 1
ATOM 1730 C CA . ASP A 1 203 ? 0.901 44.036 27.095 1.00 11.62 40 ASP A CA 1
ATOM 1731 C C . ASP A 1 203 ? 1.102 43.138 28.288 1.00 12.49 40 ASP A C 1
ATOM 1732 O O . ASP A 1 203 ? 2.144 43.168 28.949 1.00 13.22 40 ASP A O 1
ATOM 1737 N N . PHE A 1 204 ? 0.069 42.354 28.613 1.00 12.50 41 PHE A N 1
ATOM 1738 C CA . PHE A 1 204 ? 0.200 41.354 29.684 1.00 12.62 41 PHE A CA 1
ATOM 1739 C C . PHE A 1 204 ? 0.551 41.995 31.012 1.00 13.55 41 PHE A C 1
ATOM 1740 O O . PHE A 1 204 ? 1.234 41.366 31.852 1.00 13.42 41 PHE A O 1
ATOM 1748 N N . PHE A 1 205 ? 0.043 43.182 31.290 1.00 12.13 42 PHE A N 1
ATOM 1749 C CA . PHE A 1 205 ? 0.350 43.803 32.570 1.00 12.12 42 PHE A CA 1
ATOM 1750 C C . PHE A 1 205 ? -0.212 43.029 33.753 1.00 13.57 42 PHE A C 1
ATOM 1751 O O . PHE A 1 205 ? 0.378 43.019 34.854 1.00 13.44 42 PHE A O 1
ATOM 1759 N N . LYS A 1 206 ? -1.320 42.297 33.564 1.00 14.59 43 LYS A N 1
ATOM 1760 C CA . LYS A 1 206 ? -1.823 41.454 34.666 1.00 14.70 43 LYS A CA 1
ATOM 1761 C C . LYS A 1 206 ? -0.763 40.513 35.150 1.00 13.12 43 LYS A C 1
ATOM 1762 O O . LYS A 1 206 ? -0.793 40.115 36.335 1.00 14.53 43 LYS A O 1
ATOM 1768 N N . GLY A 1 207 ? 0.159 40.078 34.271 1.00 13.38 44 GLY A N 1
ATOM 1769 C CA . GLY A 1 207 ? 1.193 39.163 34.668 1.00 13.82 44 GLY A CA 1
ATOM 1770 C C . GLY A 1 207 ? 2.149 39.765 35.672 1.00 13.62 44 GLY A C 1
ATOM 1771 O O . GLY A 1 207 ? 2.702 39.043 36.505 1.00 14.36 44 GLY A O 1
ATOM 1772 N N . VAL A 1 208 ? 2.327 41.086 35.660 1.00 12.59 45 VAL A N 1
ATOM 1773 C CA . VAL A 1 208 ? 3.177 41.729 36.676 1.00 13.41 45 VAL A CA 1
ATOM 1774 C C . VAL A 1 208 ? 2.517 41.607 38.034 1.00 14.99 45 VAL A C 1
ATOM 1775 O O . VAL A 1 208 ? 3.159 41.253 39.025 1.00 14.40 45 VAL A O 1
ATOM 1779 N N . ASN A 1 209 ? 1.223 41.933 38.104 1.00 14.39 46 ASN A N 1
ATOM 1780 C CA . ASN A 1 209 ? 0.523 41.778 39.386 1.00 16.21 46 ASN A CA 1
ATOM 1781 C C . ASN A 1 209 ? 0.554 40.348 39.854 1.00 16.72 46 ASN A C 1
ATOM 1782 O O . ASN A 1 209 ? 0.762 40.076 41.052 1.00 18.17 46 ASN A O 1
ATOM 1787 N N . ASP A 1 210 ? 0.368 39.393 38.928 1.00 14.43 47 ASP A N 1
ATOM 1788 C CA . ASP A 1 210 ? 0.337 37.977 39.332 1.00 16.17 47 ASP A CA 1
ATOM 1789 C C . ASP A 1 210 ? 1.670 37.550 39.910 1.00 16.53 47 ASP A C 1
ATOM 1790 O O . ASP A 1 210 ? 1.732 36.780 40.882 1.00 20.85 47 ASP A O 1
ATOM 1795 N N . THR A 1 211 ? 2.762 37.957 39.306 1.00 15.23 48 THR A N 1
ATOM 1796 C CA . THR A 1 211 ? 4.073 37.442 39.677 1.00 16.75 48 THR A CA 1
ATOM 1797 C C . THR A 1 211 ? 4.647 38.189 40.872 1.00 16.74 48 THR A C 1
ATOM 1798 O O . THR A 1 211 ? 5.290 37.579 41.744 1.00 17.62 48 THR A O 1
ATOM 1802 N N . HIS A 1 212 ? 4.442 39.504 40.936 1.00 16.40 49 HIS A N 1
ATOM 1803 C CA . HIS A 1 212 ? 5.113 40.328 41.929 1.00 17.34 49 HIS A CA 1
ATOM 1804 C C . HIS A 1 212 ? 4.198 41.041 42.899 1.00 17.59 49 HIS A C 1
ATOM 1805 O O . HIS A 1 212 ? 4.699 41.624 43.885 1.00 19.77 49 HIS A O 1
ATOM 1812 N N . GLY A 1 213 ? 2.888 40.958 42.733 1.00 16.26 50 GLY A N 1
ATOM 1813 C CA . GLY A 1 213 ? 1.973 41.639 43.622 1.00 17.38 50 GLY A CA 1
ATOM 1814 C C . GLY A 1 213 ? 1.589 42.995 43.092 1.00 17.64 50 GLY A C 1
ATOM 1815 O O . GLY A 1 213 ? 2.307 43.626 42.327 1.00 16.39 50 GLY A O 1
ATOM 1816 N N . HIS A 1 214 ? 0.420 43.445 43.495 1.00 19.34 51 HIS A N 1
ATOM 1817 C CA . HIS A 1 214 ? -0.121 44.693 42.971 1.00 18.45 51 HIS A CA 1
ATOM 1818 C C . HIS A 1 214 ? 0.696 45.908 43.381 1.00 17.20 51 HIS A C 1
ATOM 1819 O O . HIS A 1 214 ? 0.699 46.887 42.644 1.00 17.39 51 HIS A O 1
ATOM 1826 N N A LEU A 1 215 ? 1.355 45.880 44.536 0.35 17.60 52 LEU A N 1
ATOM 1827 N N B LEU A 1 215 ? 1.371 45.891 44.536 0.65 17.52 52 LEU A N 1
ATOM 1828 C CA A LEU A 1 215 ? 2.154 47.040 44.908 0.35 17.89 52 LEU A CA 1
ATOM 1829 C CA B LEU A 1 215 ? 2.176 47.069 44.867 0.65 17.41 52 LEU A CA 1
ATOM 1830 C C A LEU A 1 215 ? 3.331 47.231 43.955 0.35 16.30 52 LEU A C 1
ATOM 1831 C C B LEU A 1 215 ? 3.352 47.232 43.930 0.65 16.52 52 LEU A C 1
ATOM 1832 O O A LEU A 1 215 ? 3.611 48.359 43.507 0.35 17.01 52 LEU A O 1
ATOM 1833 O O B LEU A 1 215 ? 3.689 48.351 43.503 0.65 15.73 52 LEU A O 1
ATOM 1842 N N . VAL A 1 216 ? 3.982 46.131 43.561 1.00 15.93 53 VAL A N 1
ATOM 1843 C CA . VAL A 1 216 ? 4.997 46.195 42.522 1.00 14.84 53 VAL A CA 1
ATOM 1844 C C . VAL A 1 216 ? 4.390 46.632 41.204 1.00 15.67 53 VAL A C 1
ATOM 1845 O O . VAL A 1 216 ? 4.948 47.509 40.511 1.00 15.26 53 VAL A O 1
ATOM 1849 N N . GLY A 1 217 ? 3.225 46.087 40.838 1.00 12.96 54 GLY A N 1
ATOM 1850 C CA . GLY A 1 217 ? 2.575 46.533 39.594 1.00 13.50 54 GLY A CA 1
ATOM 1851 C C . GLY A 1 217 ? 2.317 48.019 39.580 1.00 12.83 54 GLY A C 1
ATOM 1852 O O . GLY A 1 217 ? 2.537 48.692 38.575 1.00 13.07 54 GLY A O 1
ATOM 1853 N N . SER A 1 218 ? 1.907 48.576 40.718 1.00 13.08 55 SER A N 1
ATOM 1854 C CA . SER A 1 218 ? 1.648 50.018 40.770 1.00 14.45 55 SER A CA 1
ATOM 1855 C C . SER A 1 218 ? 2.928 50.807 40.597 1.00 13.17 55 SER A C 1
ATOM 1856 O O . SER A 1 218 ? 2.924 51.880 39.954 1.00 13.69 55 SER A O 1
ATOM 1859 N N A GLN A 1 219 ? 4.033 50.312 41.142 0.47 14.20 56 GLN A N 1
ATOM 1860 N N B GLN A 1 219 ? 4.041 50.330 41.163 0.53 14.35 56 GLN A N 1
ATOM 1861 C CA A GLN A 1 219 ? 5.303 50.991 40.937 0.47 14.47 56 GLN A CA 1
ATOM 1862 C CA B GLN A 1 219 ? 5.313 51.009 40.927 0.53 14.53 56 GLN A CA 1
ATOM 1863 C C A GLN A 1 219 ? 5.802 50.869 39.507 0.47 13.69 56 GLN A C 1
ATOM 1864 C C B GLN A 1 219 ? 5.769 50.889 39.486 0.53 13.72 56 GLN A C 1
ATOM 1865 O O A GLN A 1 219 ? 6.431 51.805 39.002 0.47 14.58 56 GLN A O 1
ATOM 1866 O O B GLN A 1 219 ? 6.369 51.830 38.960 0.53 14.38 56 GLN A O 1
ATOM 1877 N N . VAL A 1 220 ? 5.486 49.774 38.824 1.00 13.28 57 VAL A N 1
ATOM 1878 C CA . VAL A 1 220 ? 5.743 49.698 37.384 1.00 12.46 57 VAL A CA 1
ATOM 1879 C C . VAL A 1 220 ? 4.967 50.770 36.651 1.00 13.55 57 VAL A C 1
ATOM 1880 O O . VAL A 1 220 ? 5.517 51.396 35.736 1.00 13.55 57 VAL A O 1
ATOM 1884 N N . LEU A 1 221 ? 3.697 50.997 37.006 1.00 11.87 58 LEU A N 1
ATOM 1885 C CA . LEU A 1 221 ? 2.928 52.047 36.325 1.00 11.97 58 LEU A CA 1
ATOM 1886 C C . LEU A 1 221 ? 3.514 53.410 36.592 1.00 12.55 58 LEU A C 1
ATOM 1887 O O . LEU A 1 221 ? 3.576 54.249 35.687 1.00 13.32 58 LEU A O 1
ATOM 1892 N N . ASN A 1 222 ? 3.973 53.655 37.819 1.00 12.58 59 ASN A N 1
ATOM 1893 C CA . ASN A 1 222 ? 4.659 54.919 38.085 1.00 13.22 59 ASN A CA 1
ATOM 1894 C C . ASN A 1 222 ? 5.920 55.055 37.227 1.00 13.57 59 ASN A C 1
ATOM 1895 O O . ASN A 1 222 ? 6.188 56.123 36.634 1.00 13.98 59 ASN A O 1
ATOM 1900 N N . GLU A 1 223 ? 6.716 54.004 37.142 1.00 13.39 60 GLU A N 1
ATOM 1901 C CA . GLU A 1 223 ? 7.916 54.109 36.313 1.00 14.88 60 GLU A CA 1
ATOM 1902 C C . GLU A 1 223 ? 7.565 54.251 34.844 1.00 13.26 60 GLU A C 1
ATOM 1903 O O . GLU A 1 223 ? 8.278 54.934 34.105 1.00 13.90 60 GLU A O 1
ATOM 1909 N N . MET A 1 224 ? 6.493 53.635 34.395 1.00 13.16 61 MET A N 1
ATOM 1910 C CA . MET A 1 224 ? 6.050 53.819 33.022 1.00 14.01 61 MET A CA 1
ATOM 1911 C C . MET A 1 224 ? 5.724 55.278 32.751 1.00 13.83 61 MET A C 1
ATOM 1912 O O . MET A 1 224 ? 6.052 55.797 31.669 1.00 14.24 61 MET A O 1
ATOM 1917 N N . GLY A 1 225 ? 5.071 55.950 33.696 1.00 13.95 62 GLY A N 1
ATOM 1918 C CA . GLY A 1 225 ? 4.819 57.369 33.511 1.00 14.84 62 GLY A CA 1
ATOM 1919 C C . GLY A 1 225 ? 6.103 58.132 33.335 1.00 12.95 62 GLY A C 1
ATOM 1920 O O . GLY A 1 225 ? 6.197 59.028 32.480 1.00 15.72 62 GLY A O 1
ATOM 1921 N N . MET A 1 226 ? 7.124 57.824 34.159 1.00 15.02 63 MET A N 1
ATOM 1922 C CA . MET A 1 226 ? 8.420 58.495 33.999 1.00 16.03 63 MET A CA 1
ATOM 1923 C C . MET A 1 226 ? 9.043 58.207 32.633 1.00 16.42 63 MET A C 1
ATOM 1924 O O . MET A 1 226 ? 9.630 59.100 32.001 1.00 17.20 63 MET A O 1
ATOM 1929 N N A LEU A 1 227 ? 8.969 56.951 32.183 0.38 15.06 64 LEU A N 1
ATOM 1930 N N B LEU A 1 227 ? 8.947 56.966 32.174 0.62 14.91 64 LEU A N 1
ATOM 1931 C CA A LEU A 1 227 ? 9.501 56.589 30.874 0.38 15.20 64 LEU A CA 1
ATOM 1932 C CA B LEU A 1 227 ? 9.527 56.607 30.891 0.62 15.06 64 LEU A CA 1
ATOM 1933 C C A LEU A 1 227 ? 8.798 57.368 29.773 0.38 14.83 64 LEU A C 1
ATOM 1934 C C B LEU A 1 227 ? 8.790 57.290 29.737 0.62 14.48 64 LEU A C 1
ATOM 1935 O O A LEU A 1 227 ? 9.450 57.903 28.868 0.38 14.71 64 LEU A O 1
ATOM 1936 O O B LEU A 1 227 ? 9.430 57.720 28.772 0.62 16.32 64 LEU A O 1
ATOM 1945 N N . LEU A 1 228 ? 7.467 57.435 29.837 1.00 13.42 65 LEU A N 1
ATOM 1946 C CA . LEU A 1 228 ? 6.716 58.140 28.798 1.00 13.47 65 LEU A CA 1
ATOM 1947 C C . LEU A 1 228 ? 7.114 59.608 28.756 1.00 15.31 65 LEU A C 1
ATOM 1948 O O . LEU A 1 228 ? 7.350 60.173 27.683 1.00 15.03 65 LEU A O 1
ATOM 1953 N N . LYS A 1 229 ? 7.225 60.245 29.916 1.00 14.77 66 LYS A N 1
ATOM 1954 C CA . LYS A 1 229 ? 7.606 61.663 29.924 1.00 15.94 66 LYS A CA 1
ATOM 1955 C C . LYS A 1 229 ? 8.993 61.846 29.351 1.00 17.36 66 LYS A C 1
ATOM 1956 O O . LYS A 1 229 ? 9.266 62.855 28.672 1.00 20.50 66 LYS A O 1
ATOM 1962 N N . LYS A 1 230 ? 9.916 60.909 29.619 1.00 17.23 67 LYS A N 1
ATOM 1963 C CA . LYS A 1 230 ? 11.259 60.990 29.044 1.00 20.87 67 LYS A CA 1
ATOM 1964 C C . LYS A 1 230 ? 11.270 60.793 27.542 1.00 20.05 67 LYS A C 1
ATOM 1965 O O . LYS A 1 230 ? 12.159 61.294 26.852 1.00 23.40 67 LYS A O 1
ATOM 1971 N N . SER A 1 231 ? 10.281 60.107 27.007 1.00 20.89 68 SER A N 1
ATOM 1972 C CA . SER A 1 231 ? 10.207 59.770 25.596 1.00 20.96 68 SER A CA 1
ATOM 1973 C C . SER A 1 231 ? 9.489 60.824 24.770 1.00 20.37 68 SER A C 1
ATOM 1974 O O . SER A 1 231 ? 9.383 60.658 23.550 1.00 23.17 68 SER A O 1
ATOM 1977 N N . VAL A 1 232 ? 8.977 61.896 25.379 1.00 19.89 69 VAL A N 1
ATOM 1978 C CA . VAL A 1 232 ? 8.214 62.910 24.641 1.00 19.40 69 VAL A CA 1
ATOM 1979 C C . VAL A 1 232 ? 8.748 64.294 25.016 1.00 19.98 69 VAL A C 1
ATOM 1980 O O . VAL A 1 232 ? 9.771 64.391 25.714 1.00 20.84 69 VAL A O 1
ATOM 1984 N N . ARG A 1 233 ? 8.141 65.362 24.478 1.00 19.73 70 ARG A N 1
ATOM 1985 C CA . ARG A 1 233 ? 8.611 66.707 24.823 1.00 20.42 70 ARG A CA 1
ATOM 1986 C C . ARG A 1 233 ? 7.703 67.311 25.872 1.00 19.94 70 ARG A C 1
ATOM 1987 O O . ARG A 1 233 ? 6.612 66.816 26.143 1.00 19.04 70 ARG A O 1
ATOM 1995 N N . GLU A 1 234 ? 8.144 68.467 26.415 1.00 20.74 71 GLU A N 1
ATOM 1996 C CA . GLU A 1 234 ? 7.411 69.070 27.522 1.00 20.61 71 GLU A CA 1
ATOM 1997 C C . GLU A 1 234 ? 6.070 69.649 27.109 1.00 19.95 71 GLU A C 1
ATOM 1998 O O . GLU A 1 234 ? 5.206 69.826 27.976 1.00 22.79 71 GLU A O 1
ATOM 2004 N N . VAL A 1 235 ? 5.832 69.886 25.803 1.00 19.76 72 VAL A N 1
ATOM 2005 C CA . VAL A 1 235 ? 4.519 70.358 25.338 1.00 19.22 72 VAL A CA 1
ATOM 2006 C C . VAL A 1 235 ? 3.555 69.196 25.150 1.00 18.20 72 VAL A C 1
ATOM 2007 O O . VAL A 1 235 ? 2.330 69.412 24.983 1.00 17.78 72 VAL A O 1
ATOM 2011 N N . ASP A 1 236 ? 4.060 67.946 25.128 1.00 17.92 73 ASP A N 1
ATOM 2012 C CA . ASP A 1 236 ? 3.174 66.808 24.915 1.00 17.11 73 ASP A CA 1
ATOM 2013 C C . ASP A 1 236 ? 2.465 66.479 26.214 1.00 16.77 73 ASP A C 1
ATOM 2014 O O . ASP A 1 236 ? 3.036 66.627 27.297 1.00 18.29 73 ASP A O 1
ATOM 2019 N N . ILE A 1 237 ? 1.233 66.042 26.138 1.00 16.19 74 ILE A N 1
ATOM 2020 C CA . ILE A 1 237 ? 0.408 65.812 27.330 1.00 15.99 74 ILE A CA 1
ATOM 2021 C C . ILE A 1 237 ? 0.282 64.323 27.550 1.00 15.53 74 ILE A C 1
ATOM 2022 O O . ILE A 1 237 ? -0.263 63.602 26.701 1.00 15.18 74 ILE A O 1
ATOM 2027 N N . VAL A 1 238 ? 0.756 63.860 28.697 1.00 15.66 75 VAL A N 1
ATOM 2028 C CA . VAL A 1 238 ? 0.749 62.432 29.032 1.00 15.37 75 VAL A CA 1
ATOM 2029 C C . VAL A 1 238 ? -0.289 62.200 30.121 1.00 15.21 75 VAL A C 1
ATOM 2030 O O . VAL A 1 238 ? -0.224 62.812 31.207 1.00 15.56 75 VAL A O 1
ATOM 2034 N N . ILE A 1 239 ? -1.239 61.308 29.851 1.00 14.83 76 ILE A N 1
ATOM 2035 C CA . ILE A 1 239 ? -2.335 61.017 30.764 1.00 14.78 76 ILE A CA 1
ATOM 2036 C C . ILE A 1 239 ? -2.318 59.534 31.077 1.00 14.62 76 ILE A C 1
ATOM 2037 O O . ILE A 1 239 ? -2.154 58.686 30.172 1.00 14.46 76 ILE A O 1
ATOM 2042 N N . ARG A 1 240 ? -2.589 59.181 32.313 1.00 14.76 77 ARG A N 1
ATOM 2043 C CA . ARG A 1 240 ? -2.960 57.807 32.648 1.00 14.69 77 ARG A CA 1
ATOM 2044 C C . ARG A 1 240 ? -4.472 57.702 32.749 1.00 14.69 77 ARG A C 1
ATOM 2045 O O . ARG A 1 240 ? -5.113 58.464 33.501 1.00 15.20 77 ARG A O 1
ATOM 2053 N N A TYR A 1 241 ? -4.973 57.205 31.591 0.49 14.52 78 TYR A N 1
ATOM 2054 N N B TYR A 1 241 ? -5.011 56.509 32.406 0.51 14.63 78 TYR A N 1
ATOM 2055 C CA A TYR A 1 241 ? -6.386 57.176 31.242 0.49 14.64 78 TYR A CA 1
ATOM 2056 C CA B TYR A 1 241 ? -6.428 56.221 32.691 0.51 19.38 78 TYR A CA 1
ATOM 2057 C C A TYR A 1 241 ? -7.142 56.229 32.175 0.49 20.32 78 TYR A C 1
ATOM 2058 C C B TYR A 1 241 ? -6.685 55.087 33.668 0.51 17.99 78 TYR A C 1
ATOM 2059 O O A TYR A 1 241 ? -8.227 56.595 32.646 0.49 21.39 78 TYR A O 1
ATOM 2060 O O B TYR A 1 241 ? -5.997 54.953 34.690 0.51 18.77 78 TYR A O 1
ATOM 2077 N N A GLY A 1 242 ? -6.543 55.059 32.505 0.16 19.34 79 GLY A N 1
ATOM 2078 N N B GLY A 1 242 ? -7.714 54.297 33.346 0.29 18.42 79 GLY A N 1
ATOM 2079 N N C GLY A 1 242 ? -6.528 54.911 32.391 0.55 19.62 79 GLY A N 1
ATOM 2080 C CA A GLY A 1 242 ? -7.041 54.033 33.445 0.16 20.65 79 GLY A CA 1
ATOM 2081 C CA B GLY A 1 242 ? -8.088 53.079 34.021 0.29 23.38 79 GLY A CA 1
ATOM 2082 C CA C GLY A 1 242 ? -7.002 54.033 33.481 0.55 19.61 79 GLY A CA 1
ATOM 2083 C C A GLY A 1 242 ? -6.257 52.708 33.474 0.16 25.99 79 GLY A C 1
ATOM 2084 C C B GLY A 1 242 ? -7.042 52.033 33.780 0.29 28.01 79 GLY A C 1
ATOM 2085 C C C GLY A 1 242 ? -6.211 52.717 33.496 0.55 25.99 79 GLY A C 1
ATOM 2086 O O A GLY A 1 242 ? -5.853 52.238 32.409 0.16 27.75 79 GLY A O 1
ATOM 2087 O O B GLY A 1 242 ? -7.076 51.270 32.809 0.29 29.65 79 GLY A O 1
ATOM 2088 O O C GLY A 1 242 ? -5.780 52.271 32.446 0.55 28.74 79 GLY A O 1
ATOM 2089 N N . GLY A 1 243 ? -6.058 52.063 34.643 1.00 26.28 80 GLY A N 1
ATOM 2090 C CA . GLY A 1 243 ? -5.175 50.923 34.767 1.00 26.40 80 GLY A CA 1
ATOM 2091 C C . GLY A 1 243 ? -3.825 51.097 34.089 1.00 18.33 80 GLY A C 1
ATOM 2092 O O . GLY A 1 243 ? -3.050 51.999 34.401 1.00 17.94 80 GLY A O 1
AT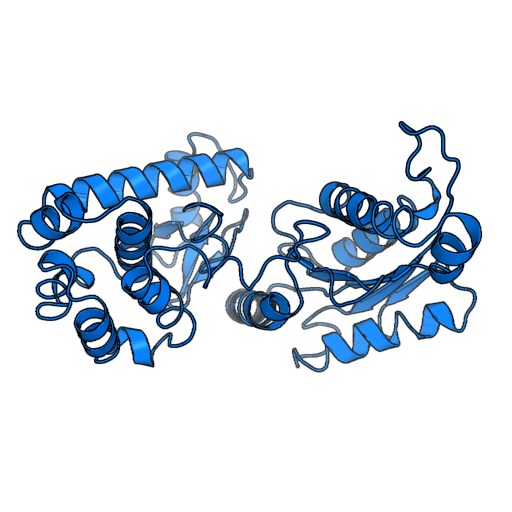OM 2093 N N . ASP A 1 244 ? -3.548 50.279 33.063 1.00 15.94 81 ASP A N 1
ATOM 2094 C CA . ASP A 1 244 ? -2.287 50.331 32.336 1.00 13.81 81 ASP A CA 1
ATOM 2095 C C . ASP A 1 244 ? -2.485 50.974 30.970 1.00 12.24 81 ASP A C 1
ATOM 2096 O O . ASP A 1 244 ? -1.768 50.656 30.013 1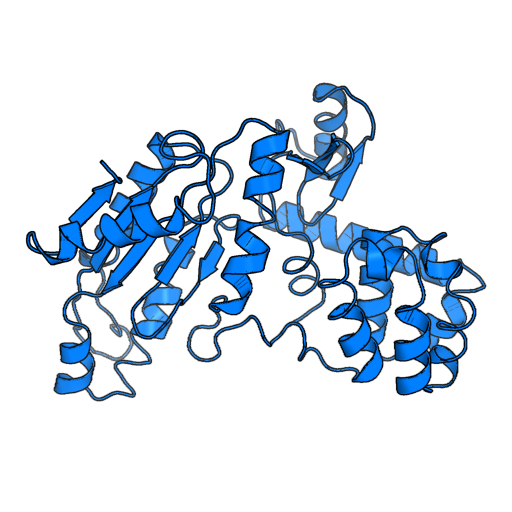.00 13.45 81 ASP A O 1
ATOM 2101 N N A GLU A 1 245 ? -3.454 51.883 30.856 0.50 13.73 82 GLU A N 1
ATOM 2102 N N B GLU A 1 245 ? -3.478 51.843 30.852 0.50 13.55 82 GLU A N 1
ATOM 2103 C CA A GLU A 1 245 ? -3.765 52.587 29.621 0.50 13.26 82 GLU A CA 1
ATOM 2104 C CA B GLU A 1 245 ? -3.730 52.589 29.637 0.50 12.57 82 GLU A CA 1
ATOM 2105 C C A GLU A 1 245 ? -3.382 54.045 29.750 0.50 12.68 82 GLU A C 1
ATOM 2106 C C B GLU A 1 245 ? -3.234 54.007 29.817 0.50 10.75 82 GLU A C 1
ATOM 2107 O O A GLU A 1 245 ? -3.863 54.744 30.665 0.50 10.64 82 GLU A O 1
ATOM 2108 O O B GLU A 1 245 ? -3.474 54.633 30.858 0.50 13.34 82 GLU A O 1
ATOM 2119 N N . PHE A 1 246 ? -2.556 54.503 28.807 1.00 11.27 83 PHE A N 1
ATOM 2120 C CA . PHE A 1 246 ? -2.044 55.865 28.787 1.00 11.01 83 PHE A CA 1
ATOM 2121 C C . PHE A 1 246 ? -2.382 56.510 27.449 1.00 12.36 83 PHE A C 1
ATOM 2122 O O . PHE A 1 246 ? -2.508 55.835 26.409 1.00 12.46 83 PHE A O 1
ATOM 2130 N N . THR A 1 247 ? -2.493 57.842 27.420 1.00 12.22 84 THR A N 1
ATOM 2131 C CA . THR A 1 247 ? -2.520 58.574 26.169 1.00 12.50 84 THR A CA 1
ATOM 2132 C C . THR A 1 247 ? -1.414 59.597 26.157 1.00 11.80 84 THR A C 1
ATOM 2133 O O . THR A 1 247 ? -1.027 60.140 27.210 1.00 12.72 84 THR A O 1
ATOM 2137 N N . VAL A 1 248 ? -0.891 59.853 24.980 1.00 12.41 85 VAL A N 1
ATOM 2138 C CA . VAL A 1 248 ? 0.043 60.953 24.728 1.00 12.06 85 VAL A CA 1
ATOM 2139 C C . VAL A 1 248 ? -0.575 61.802 23.631 1.00 12.49 85 VAL A C 1
ATOM 2140 O O . VAL A 1 248 ? -0.858 61.307 22.518 1.00 13.00 85 VAL A O 1
ATOM 2144 N N . MET A 1 249 ? -0.720 63.095 23.891 1.00 12.61 86 MET A N 1
ATOM 2145 C CA . MET A 1 249 ? -1.203 64.011 22.868 1.00 13.08 86 MET A CA 1
ATOM 2146 C C . MET A 1 249 ? -0.006 64.811 22.406 1.00 13.35 86 MET A C 1
ATOM 2147 O O . MET A 1 249 ? 0.660 65.486 23.241 1.00 14.77 86 MET A O 1
ATOM 2152 N N . LEU A 1 250 ? 0.287 64.746 21.129 1.00 13.75 87 LEU A N 1
ATOM 2153 C CA . LEU A 1 250 ? 1.430 65.444 20.563 1.00 14.09 87 LEU A CA 1
ATOM 2154 C C . LEU A 1 250 ? 0.982 66.763 20.010 1.00 14.59 87 LEU A C 1
ATOM 2155 O O . LEU A 1 250 ? 0.040 66.843 19.196 1.00 14.87 87 LEU A O 1
ATOM 2160 N N A VAL A 1 251 ? 1.757 67.775 20.357 0.57 15.47 88 VAL A N 1
ATOM 2161 N N B VAL A 1 251 ? 1.595 67.850 20.481 0.43 14.71 88 VAL A N 1
ATOM 2162 C CA A VAL A 1 251 ? 1.545 69.163 20.030 0.57 15.22 88 VAL A CA 1
ATOM 2163 C CA B VAL A 1 251 ? 1.402 69.131 19.817 0.43 16.23 88 VAL A CA 1
ATOM 2164 C C A VAL A 1 251 ? 2.789 69.632 19.275 0.57 16.49 88 VAL A C 1
ATOM 2165 C C B VAL A 1 251 ? 2.727 69.621 19.274 0.43 16.68 88 VAL A C 1
ATOM 2166 O O A VAL A 1 251 ? 3.879 69.092 19.449 0.57 15.54 88 VAL A O 1
ATOM 2167 O O B VAL A 1 251 ? 3.801 69.164 19.660 0.43 19.32 88 VAL A O 1
ATOM 2174 N N . GLU A 1 252 ? 2.632 70.554 18.354 1.00 16.31 89 GLU A N 1
ATOM 2175 C CA . GLU A 1 252 ? 3.784 71.181 17.743 1.00 16.84 89 GLU A CA 1
ATOM 2176 C C . GLU A 1 252 ? 4.567 70.287 16.814 1.00 17.94 89 GLU A C 1
ATOM 2177 O O . GLU A 1 252 ? 5.718 70.603 16.477 1.00 21.69 89 GLU A O 1
ATOM 2183 N N . THR A 1 253 ? 3.965 69.238 16.254 1.00 16.94 90 THR A N 1
ATOM 2184 C CA . THR A 1 253 ? 4.630 68.442 15.237 1.00 17.75 90 THR A CA 1
ATOM 2185 C C . THR A 1 253 ? 3.551 67.957 14.284 1.00 17.63 90 THR A C 1
ATOM 2186 O O . THR A 1 253 ? 2.404 68.430 14.319 1.00 19.97 90 THR A O 1
ATOM 2190 N N . GLY A 1 254 ? 3.908 67.038 13.400 1.00 17.80 91 GLY A N 1
ATOM 2191 C CA . GLY A 1 254 ? 3.013 66.595 12.326 1.00 17.53 91 GLY A CA 1
ATOM 2192 C C . GLY A 1 254 ? 2.883 65.084 12.310 1.00 17.69 91 GLY A C 1
ATOM 2193 O O . GLY A 1 254 ? 3.171 64.389 13.287 1.00 17.64 91 GLY A O 1
ATOM 2194 N N . GLU A 1 255 ? 2.454 64.540 11.160 1.00 18.15 92 GLU A N 1
ATOM 2195 C CA . GLU A 1 255 ? 2.243 63.102 11.028 1.00 18.69 92 GLU A CA 1
ATOM 2196 C C . GLU A 1 255 ? 3.559 62.339 11.135 1.00 18.25 92 GLU A C 1
ATOM 2197 O O . GLU A 1 255 ? 3.612 61.247 11.747 1.00 18.70 92 GLU A O 1
ATOM 2203 N N . LYS A 1 256 ? 4.634 62.866 10.523 1.00 20.48 93 LYS A N 1
ATOM 2204 C CA . LYS A 1 256 ? 5.923 62.179 10.612 1.00 23.97 93 LYS A CA 1
ATOM 2205 C C . LYS A 1 256 ? 6.394 62.131 12.058 1.00 21.49 93 LYS A C 1
ATOM 2206 O O . LYS A 1 256 ? 6.870 61.101 12.559 1.00 19.83 93 LYS A O 1
ATOM 2212 N N . GLY A 1 257 ? 6.201 63.236 12.781 1.00 20.50 94 GLY A N 1
ATOM 2213 C CA . GLY A 1 257 ? 6.584 63.275 14.172 1.00 18.46 94 GLY A CA 1
ATOM 2214 C C . GLY A 1 257 ? 5.812 62.274 15.000 1.00 17.20 94 GLY A C 1
ATOM 2215 O O . GLY A 1 257 ? 6.367 61.621 15.900 1.00 17.40 94 GLY A O 1
ATOM 2216 N N . ALA A 1 258 ? 4.516 62.112 14.723 1.00 16.36 95 ALA A N 1
ATOM 2217 C CA . ALA A 1 258 ? 3.734 61.128 15.450 1.00 15.89 95 ALA A CA 1
ATOM 2218 C C . ALA A 1 258 ? 4.276 59.719 15.257 1.00 16.16 95 ALA A C 1
ATOM 2219 O O . ALA A 1 258 ? 4.400 58.945 16.221 1.00 15.30 95 ALA A O 1
ATOM 2221 N N . ALA A 1 259 ? 4.622 59.367 14.021 1.00 16.86 96 ALA A N 1
ATOM 2222 C CA . ALA A 1 259 ? 5.159 58.035 13.801 1.00 15.23 96 ALA A CA 1
ATOM 2223 C C . ALA A 1 259 ? 6.476 57.841 14.544 1.00 18.31 96 ALA A C 1
ATOM 2224 O O . ALA A 1 259 ? 6.736 56.771 15.121 1.00 17.59 96 ALA A O 1
ATOM 2226 N N . THR A 1 260 ? 7.334 58.860 14.538 1.00 16.45 97 THR A N 1
ATOM 2227 C CA . THR A 1 260 ? 8.620 58.786 15.201 1.00 17.46 97 THR A CA 1
ATOM 2228 C C . THR A 1 260 ? 8.459 58.622 16.693 1.00 16.23 97 THR A C 1
ATOM 2229 O O . THR A 1 260 ? 9.125 57.792 17.317 1.00 16.00 97 THR A O 1
ATOM 2233 N N . VAL A 1 261 ? 7.556 59.375 17.291 1.00 15.33 98 VAL A N 1
ATOM 2234 C CA . VAL A 1 261 ? 7.366 59.320 18.728 1.00 14.48 98 VAL A CA 1
ATOM 2235 C C . VAL A 1 261 ? 6.746 58.000 19.137 1.00 14.42 98 VAL A C 1
ATOM 2236 O O . VAL A 1 261 ? 7.192 57.383 20.098 1.00 14.24 98 VAL A O 1
ATOM 2240 N N . ALA A 1 262 ? 5.735 57.522 18.396 1.00 14.92 99 ALA A N 1
ATOM 2241 C CA . ALA A 1 262 ? 5.128 56.255 18.777 1.00 15.43 99 ALA A CA 1
ATOM 2242 C C . ALA A 1 262 ? 6.155 55.124 18.702 1.00 14.72 99 ALA A C 1
ATOM 2243 O O . ALA A 1 262 ? 6.226 54.267 19.608 1.00 15.18 99 ALA A O 1
ATOM 2245 N N . GLU A 1 263 ? 6.991 55.112 17.658 1.00 15.62 100 GLU A N 1
ATOM 2246 C CA . GLU A 1 263 ? 7.996 54.066 17.570 1.00 17.89 100 GLU A CA 1
ATOM 2247 C C . GLU A 1 263 ? 9.045 54.198 18.677 1.00 18.13 100 GLU A C 1
ATOM 2248 O O . GLU A 1 263 ? 9.465 53.189 19.274 1.00 18.03 100 GLU A O 1
ATOM 2254 N N . ARG A 1 264 ? 9.414 55.423 19.041 1.00 16.07 101 ARG A N 1
ATOM 2255 C CA . ARG A 1 264 ? 10.349 55.631 20.137 1.00 15.67 101 ARG A CA 1
ATOM 2256 C C . ARG A 1 264 ? 9.770 55.101 21.438 1.00 16.13 101 ARG A C 1
ATOM 2257 O O . ARG A 1 264 ? 10.472 54.433 22.209 1.00 16.32 101 ARG A O 1
ATOM 2265 N N . ILE A 1 265 ? 8.494 55.361 21.707 1.00 14.18 102 ILE A N 1
ATOM 2266 C CA . ILE A 1 265 ? 7.870 54.848 22.922 1.00 14.33 102 ILE A CA 1
ATOM 2267 C C . ILE A 1 265 ? 7.859 53.326 22.917 1.00 15.33 102 ILE A C 1
ATOM 2268 O O . ILE A 1 265 ? 8.244 52.676 23.909 1.00 15.28 102 ILE A O 1
ATOM 2273 N N . ARG A 1 266 ? 7.437 52.726 21.816 1.00 15.38 103 ARG A N 1
ATOM 2274 C CA . ARG A 1 266 ? 7.375 51.260 21.790 1.00 15.20 103 ARG A CA 1
ATOM 2275 C C . ARG A 1 266 ? 8.749 50.644 22.046 1.00 16.51 103 ARG A C 1
ATOM 2276 O O . ARG A 1 266 ? 8.897 49.687 22.835 1.00 15.07 103 ARG A O 1
ATOM 2284 N N . ARG A 1 267 ? 9.773 51.150 21.359 1.00 15.89 104 ARG A N 1
ATOM 2285 C CA . ARG A 1 267 ? 11.120 50.637 21.507 1.00 17.56 104 ARG A CA 1
ATOM 2286 C C . ARG A 1 267 ? 11.648 50.883 22.915 1.00 17.08 104 ARG A C 1
ATOM 2287 O O . ARG A 1 267 ? 12.353 50.026 23.481 1.00 18.13 104 ARG A O 1
ATOM 2295 N N A SER A 1 268 ? 11.336 52.038 23.509 0.65 16.35 105 SER A N 1
ATOM 2296 N N B SER A 1 268 ? 11.365 52.060 23.478 0.35 16.33 105 SER A N 1
ATOM 2297 C CA A SER A 1 268 ? 11.857 52.339 24.841 0.65 16.25 105 SER A CA 1
ATOM 2298 C CA B SER A 1 268 ? 11.826 52.355 24.827 0.35 16.47 105 SER A CA 1
ATOM 2299 C C A SER A 1 268 ? 11.239 51.441 25.896 0.65 15.39 105 SER A C 1
ATOM 2300 C C B SER A 1 268 ? 11.266 51.350 25.815 0.35 15.30 105 SER A C 1
ATOM 2301 O O A SER A 1 268 ? 11.922 51.030 26.835 0.65 18.66 105 SER A O 1
ATOM 2302 O O B SER A 1 268 ? 12.010 50.771 26.612 0.35 15.20 105 SER A O 1
ATOM 2307 N N . ILE A 1 269 ? 9.947 51.133 25.780 1.00 14.23 106 ILE A N 1
ATOM 2308 C CA . ILE A 1 269 ? 9.328 50.180 26.696 1.00 13.79 106 ILE A CA 1
ATOM 2309 C C . ILE A 1 269 ? 9.942 48.807 26.521 1.00 14.94 106 ILE A C 1
ATOM 2310 O O . ILE A 1 269 ? 10.337 48.162 27.502 1.00 16.22 106 ILE A O 1
ATOM 2315 N N . GLU A 1 270 ? 10.067 48.342 25.290 1.00 14.90 107 GLU A N 1
ATOM 2316 C CA . GLU A 1 270 ? 10.597 47.010 25.080 1.00 17.13 107 GLU A CA 1
ATOM 2317 C C . GLU A 1 270 ? 12.025 46.892 25.614 1.00 18.48 107 GLU A C 1
ATOM 2318 O O . GLU A 1 270 ? 12.403 45.833 26.136 1.00 19.92 107 GLU A O 1
ATOM 2324 N N . GLY A 1 271 ? 12.803 47.943 25.537 1.00 19.36 108 GLY A N 1
ATOM 2325 C CA . GLY A 1 271 ? 14.193 47.850 25.967 1.00 20.21 108 GLY A CA 1
ATOM 2326 C C . GLY A 1 271 ? 14.422 48.137 27.438 1.00 19.52 108 GLY A C 1
ATOM 2327 O O . GLY A 1 271 ? 15.556 48.032 27.905 1.00 22.75 108 GLY A O 1
ATOM 2328 N N . HIS A 1 272 ? 13.390 48.496 28.197 1.00 18.27 109 HIS A N 1
ATOM 2329 C CA . HIS A 1 272 ? 13.559 48.967 29.570 1.00 17.46 109 HIS A CA 1
ATOM 2330 C C . HIS A 1 272 ? 13.424 47.818 30.577 1.00 15.89 109 HIS A C 1
ATOM 2331 O O . HIS A 1 272 ? 12.519 46.987 30.466 1.00 21.63 109 HIS A O 1
ATOM 2338 N N A THR A 1 273 ? 14.304 47.787 31.576 0.86 17.17 110 THR A N 1
ATOM 2339 N N B THR A 1 273 ? 14.306 47.780 31.573 0.14 17.07 110 THR A N 1
ATOM 2340 C CA A THR A 1 273 ? 14.104 46.884 32.689 0.86 16.93 110 THR A CA 1
ATOM 2341 C CA B THR A 1 273 ? 14.137 46.875 32.706 0.14 17.20 110 THR A CA 1
ATOM 2342 C C A THR A 1 273 ? 13.447 47.663 33.810 0.86 17.73 110 THR A C 1
ATOM 2343 C C B THR A 1 273 ? 13.457 47.659 33.819 0.14 17.09 110 THR A C 1
ATOM 2344 O O A THR A 1 273 ? 14.045 48.602 34.368 0.86 18.51 110 THR A O 1
ATOM 2345 O O B THR A 1 273 ? 14.037 48.608 34.363 0.14 18.04 110 THR A O 1
ATOM 2352 N N . PHE A 1 274 ? 12.239 47.261 34.171 1.00 14.51 111 PHE A N 1
ATOM 2353 C CA . PHE A 1 274 ? 11.488 47.997 35.190 1.00 13.55 111 PHE A CA 1
ATOM 2354 C C . PHE A 1 274 ? 11.930 47.571 36.583 1.00 14.37 111 PHE A C 1
ATOM 2355 O O . PHE A 1 274 ? 12.216 46.391 36.855 1.00 15.24 111 PHE A O 1
ATOM 2363 N N A LEU A 1 275 ? 11.966 48.566 37.463 0.47 14.71 112 LEU A N 1
ATOM 2364 N N B LEU A 1 275 ? 12.000 48.557 37.473 0.53 14.24 112 LEU A N 1
ATOM 2365 C CA A LEU A 1 275 ? 12.353 48.408 38.852 0.47 14.91 112 LEU A CA 1
ATOM 2366 C CA B LEU A 1 275 ? 12.389 48.379 38.869 0.53 14.86 112 LEU A CA 1
ATOM 2367 C C A LEU A 1 275 ? 13.738 47.783 38.973 0.47 15.08 112 LEU A C 1
ATOM 2368 C C B LEU A 1 275 ? 13.794 47.838 39.012 0.53 15.67 112 LEU A C 1
ATOM 2369 O O A LEU A 1 275 ? 14.012 46.998 39.890 0.47 17.28 112 LEU A O 1
ATOM 2370 O O B LEU A 1 275 ? 14.142 47.170 39.998 0.53 15.53 112 LEU A O 1
ATOM 2379 N N . ALA A 1 276 ? 14.645 48.189 38.076 1.00 17.75 113 ALA A N 1
ATOM 2380 C CA . ALA A 1 276 ? 16.007 47.679 38.111 1.00 19.02 113 ALA A CA 1
ATOM 2381 C C . ALA A 1 276 ? 16.771 48.145 39.351 1.00 20.74 113 ALA A C 1
ATOM 2382 O O . ALA A 1 276 ? 17.526 47.359 39.921 1.00 23.63 113 ALA A O 1
ATOM 2384 N N . ALA A 1 277 ? 16.582 49.378 39.804 1.00 22.86 114 ALA A N 1
ATOM 2385 C CA . ALA A 1 277 ? 17.335 49.832 40.977 1.00 25.61 114 ALA A CA 1
ATOM 2386 C C . ALA A 1 277 ? 16.900 49.102 42.244 1.00 25.88 114 ALA A C 1
ATOM 2387 O O . ALA A 1 277 ? 17.688 49.006 43.202 1.00 27.29 114 ALA A O 1
ATOM 2389 N N . GLU A 1 278 ? 15.704 48.536 42.253 1.00 21.63 115 GLU A N 1
ATOM 2390 C CA . GLU A 1 278 ? 15.186 47.720 43.338 1.00 23.34 115 GLU A CA 1
ATOM 2391 C C . GLU A 1 278 ? 15.466 46.233 43.138 1.00 26.65 115 GLU A C 1
ATOM 2392 O O . GLU A 1 278 ? 14.944 45.410 43.905 1.00 30.70 115 GLU A O 1
ATOM 2398 N N . GLY A 1 279 ? 16.277 45.880 42.135 1.00 22.22 116 GLY A N 1
ATOM 2399 C CA . GLY A 1 279 ? 16.742 44.524 41.913 1.00 21.17 116 GLY A CA 1
ATOM 2400 C C . GLY A 1 279 ? 15.848 43.654 41.082 1.00 20.29 116 GLY A C 1
ATOM 2401 O O . GLY A 1 279 ? 16.133 42.445 40.975 1.00 24.11 116 GLY A O 1
ATOM 2402 N N . PHE A 1 280 ? 14.782 44.213 40.497 1.00 19.07 117 PHE A N 1
ATOM 2403 C CA . PHE A 1 280 ? 13.866 43.447 39.659 1.00 21.20 117 PHE A CA 1
ATOM 2404 C C . PHE A 1 280 ? 14.382 43.351 38.241 1.00 20.82 117 PHE A C 1
ATOM 2405 O O . PHE A 1 280 ? 15.274 44.100 37.829 1.00 20.25 117 PHE A O 1
ATOM 2413 N N . ASN A 1 281 ? 13.797 42.413 37.486 1.00 18.69 118 ASN A N 1
ATOM 2414 C CA . ASN A 1 281 ? 14.122 42.185 36.080 1.00 19.51 118 ASN A CA 1
ATOM 2415 C C . ASN A 1 281 ? 12.844 42.138 35.268 1.00 19.22 118 ASN A C 1
ATOM 2416 O O . ASN A 1 281 ? 12.618 41.192 34.499 1.00 24.55 118 ASN A O 1
ATOM 2421 N N . ILE A 1 282 ? 11.985 43.134 35.415 1.00 16.16 119 ILE A N 1
ATOM 2422 C CA . ILE A 1 282 ? 10.652 43.099 34.817 1.00 16.48 119 ILE A CA 1
ATOM 2423 C C . ILE A 1 282 ? 10.737 43.635 33.397 1.00 15.26 119 ILE A C 1
ATOM 2424 O O . ILE A 1 282 ? 11.225 44.753 33.164 1.00 15.59 119 ILE A O 1
ATOM 2429 N N . ARG A 1 283 ? 10.251 42.857 32.442 1.00 16.44 120 ARG A N 1
ATOM 2430 C CA . ARG A 1 283 ? 10.267 43.257 31.049 1.00 16.26 120 ARG A CA 1
ATOM 2431 C C . ARG A 1 283 ? 8.829 43.310 30.541 1.00 17.58 120 ARG A C 1
ATOM 2432 O O . ARG A 1 283 ? 8.000 42.443 30.882 1.00 18.72 120 ARG A O 1
ATOM 2440 N N . LEU A 1 284 ? 8.520 44.325 29.761 1.00 14.99 121 LEU A N 1
ATOM 2441 C CA . LEU A 1 284 ? 7.189 44.500 29.187 1.00 15.23 121 LEU A CA 1
ATOM 2442 C C . LEU A 1 284 ? 7.319 44.979 27.761 1.00 15.22 121 LEU A C 1
ATOM 2443 O O . LEU A 1 284 ? 8.359 45.522 27.360 1.00 15.89 121 LEU A O 1
ATOM 2448 N N . THR A 1 285 ? 6.239 44.820 26.998 1.00 14.37 122 THR A N 1
ATOM 2449 C CA . THR A 1 285 ? 6.042 45.563 25.749 1.00 13.31 122 THR A CA 1
ATOM 2450 C C . THR A 1 285 ? 4.700 46.276 25.848 1.00 12.63 122 THR A C 1
ATOM 2451 O O . THR A 1 285 ? 3.932 46.026 26.791 1.00 12.65 122 THR A O 1
ATOM 2455 N N . ALA A 1 286 ? 4.413 47.111 24.847 1.00 13.12 123 ALA A N 1
ATOM 2456 C CA . ALA A 1 286 ? 3.113 47.771 24.769 1.00 11.92 123 ALA A CA 1
ATOM 2457 C C . ALA A 1 286 ? 2.600 47.732 23.348 1.00 12.61 123 ALA A C 1
ATOM 2458 O O . ALA A 1 286 ? 3.355 47.593 22.374 1.00 13.60 123 ALA A O 1
ATOM 2460 N N . SER A 1 287 ? 1.278 47.841 23.219 1.00 12.87 124 SER A N 1
ATOM 2461 C CA . SER A 1 287 ? 0.646 48.066 21.930 1.00 12.71 124 SER A CA 1
ATOM 2462 C C . SER A 1 287 ? 0.242 49.526 21.859 1.00 12.16 124 SER A C 1
ATOM 2463 O O . SER A 1 287 ? -0.250 50.093 22.842 1.00 13.16 124 SER A O 1
ATOM 2466 N N . LEU A 1 288 ? 0.512 50.141 20.719 1.00 11.88 125 LEU A N 1
ATOM 2467 C CA . LEU A 1 288 ? 0.247 51.555 20.525 1.00 11.77 125 LEU A CA 1
ATOM 2468 C C . LEU A 1 288 ? -0.572 51.768 19.273 1.00 13.32 125 LEU A C 1
ATOM 2469 O O . LEU A 1 288 ? -0.370 51.089 18.257 1.00 14.03 125 LEU A O 1
ATOM 2474 N N . GLY A 1 289 ? -1.507 52.713 19.357 1.00 12.06 126 GLY A N 1
ATOM 2475 C CA . GLY A 1 289 ? -2.266 53.132 18.184 1.00 13.19 126 GLY A CA 1
ATOM 2476 C C . GLY A 1 289 ? -2.292 54.648 18.149 1.00 13.01 126 GLY A C 1
ATOM 2477 O O . GLY A 1 289 ? -2.313 55.303 19.205 1.00 12.81 126 GLY A O 1
ATOM 2478 N N . TYR A 1 290 ? -2.320 55.222 16.959 1.00 12.79 127 TYR A N 1
ATOM 2479 C CA . TYR A 1 290 ? -2.336 56.690 16.898 1.00 13.27 127 TYR A CA 1
ATOM 2480 C C . TYR A 1 290 ? -3.130 57.155 15.709 1.00 12.54 127 TYR A C 1
ATOM 2481 O O . TYR A 1 290 ? -3.358 56.388 14.764 1.00 13.18 127 TYR A O 1
ATOM 2490 N N . ALA A 1 291 ? -3.585 58.389 15.813 1.00 12.75 128 ALA A N 1
ATOM 2491 C CA . ALA A 1 291 ? -4.281 59.020 14.688 1.00 12.57 128 ALA A CA 1
ATOM 2492 C C . ALA A 1 291 ? -3.912 60.490 14.729 1.00 13.47 128 ALA A C 1
ATOM 2493 O O . ALA A 1 291 ? -3.545 61.044 15.776 1.00 13.87 128 ALA A O 1
ATOM 2495 N N . CYS A 1 292 ? -4.038 61.158 13.588 1.00 13.25 129 CYS A N 1
ATOM 2496 C CA . CYS A 1 292 ? -3.614 62.544 13.409 1.00 14.93 129 CYS A CA 1
ATOM 2497 C C . CYS A 1 292 ? -4.787 63.394 12.967 1.00 14.51 129 CYS A C 1
ATOM 2498 O O . CYS A 1 292 ? -5.581 63.014 12.084 1.00 15.01 129 CYS A O 1
ATOM 2501 N N . TYR A 1 293 ? -4.896 64.574 13.551 1.00 14.05 130 TYR A N 1
ATOM 2502 C CA . TYR A 1 293 ? -5.923 65.547 13.202 1.00 15.16 130 TYR A CA 1
ATOM 2503 C C . TYR A 1 293 ? -5.215 66.741 12.567 1.00 14.46 130 TYR A C 1
ATOM 2504 O O . TYR A 1 293 ? -4.210 67.247 13.117 1.00 14.47 130 TYR A O 1
ATOM 2513 N N . PRO A 1 294 ? -5.718 67.277 11.452 1.00 14.92 131 PRO A N 1
ATOM 2514 C CA . PRO A 1 294 ? -6.973 66.890 10.782 1.00 15.98 131 PRO A CA 1
ATOM 2515 C C . PRO A 1 294 ? -6.774 65.875 9.682 1.00 16.76 131 PRO A C 1
ATOM 2516 O O . PRO A 1 294 ? -7.763 65.622 8.987 1.00 20.28 131 PRO A O 1
ATOM 2520 N N . ALA A 1 295 ? -5.612 65.248 9.534 1.00 16.75 132 ALA A N 1
ATOM 2521 C CA . ALA A 1 295 ? -5.426 64.379 8.363 1.00 18.52 132 ALA A CA 1
ATOM 2522 C C . ALA A 1 295 ? -6.393 63.203 8.381 1.00 19.98 132 ALA A C 1
ATOM 2523 O O . ALA A 1 295 ? -6.972 62.850 7.343 1.00 21.70 132 ALA A O 1
ATOM 2525 N N . ASP A 1 296 ? -6.553 62.545 9.521 1.00 17.38 133 ASP A N 1
ATOM 2526 C CA . ASP A 1 296 ? -7.315 61.298 9.602 1.00 16.88 133 ASP A CA 1
ATOM 2527 C C . ASP A 1 296 ? -8.776 61.529 9.900 1.00 18.12 133 ASP A C 1
ATOM 2528 O O . ASP A 1 296 ? -9.589 60.641 9.625 1.00 20.04 133 ASP A O 1
ATOM 2533 N N . THR A 1 297 ? -9.126 62.664 10.477 1.00 17.57 134 THR A N 1
ATOM 2534 C CA . THR A 1 297 ? -10.492 62.994 10.856 1.00 16.90 134 THR A CA 1
ATOM 2535 C C . THR A 1 297 ? -10.531 64.464 11.218 1.00 17.26 134 THR A C 1
ATOM 2536 O O . THR A 1 297 ? -9.512 65.037 11.593 1.00 18.11 134 THR A O 1
ATOM 2540 N N . GLN A 1 298 ? -11.715 65.058 11.128 1.00 18.59 135 GLN A N 1
ATOM 2541 C CA . GLN A 1 298 ? -11.922 66.428 11.568 1.00 17.33 135 GLN A CA 1
ATOM 2542 C C . GLN A 1 298 ? -12.790 66.474 12.794 1.00 19.08 135 GLN A C 1
ATOM 2543 O O . GLN A 1 298 ? -13.188 67.571 13.232 1.00 19.21 135 GLN A O 1
ATOM 2549 N N . SER A 1 299 ? -13.050 65.331 13.415 1.00 16.83 136 SER A N 1
ATOM 2550 C CA . SER A 1 299 ? -13.767 65.268 14.694 1.00 16.95 136 SER A CA 1
ATOM 2551 C C . SER A 1 299 ? -12.825 64.864 15.814 1.00 16.79 136 SER A C 1
ATOM 2552 O O . SER A 1 299 ? -12.157 63.827 15.709 1.00 16.15 136 SER A O 1
ATOM 2555 N N . LYS A 1 300 ? -12.777 65.647 16.898 1.00 17.27 137 LYS A N 1
ATOM 2556 C CA . LYS A 1 300 ? -11.961 65.282 18.058 1.00 18.41 137 LYS A CA 1
ATOM 2557 C C . LYS A 1 300 ? -12.374 63.957 18.648 1.00 18.59 137 LYS A C 1
ATOM 2558 O O . LYS A 1 300 ? -11.524 63.182 19.128 1.00 16.16 137 LYS A O 1
ATOM 2564 N N . LEU A 1 301 ? -13.671 63.713 18.726 1.00 16.52 138 LEU A N 1
ATOM 2565 C CA . LEU A 1 301 ? -14.127 62.466 19.299 1.00 17.08 138 LEU A CA 1
ATOM 2566 C C . LEU A 1 301 ? -13.695 61.319 18.411 1.00 17.03 138 LEU A C 1
ATOM 2567 O O . LEU A 1 301 ? -13.269 60.253 18.899 1.00 17.28 138 LEU A O 1
ATOM 2572 N N A GLU A 1 302 ? -13.807 61.496 17.086 0.62 17.72 139 GLU A N 1
ATOM 2573 N N B GLU A 1 302 ? -13.787 61.503 17.094 0.38 17.49 139 GLU A N 1
ATOM 2574 C CA A GLU A 1 302 ? -13.394 60.423 16.177 0.62 17.19 139 GLU A CA 1
ATOM 2575 C CA B GLU A 1 302 ? -13.404 60.400 16.223 0.38 17.35 139 GLU A CA 1
ATOM 2576 C C A GLU A 1 302 ? -11.893 60.202 16.259 0.62 16.00 139 GLU A C 1
ATOM 2577 C C B GLU A 1 302 ? -11.895 60.197 16.222 0.38 16.24 139 GLU A C 1
ATOM 2578 O O A GLU A 1 302 ? -11.433 59.066 16.087 0.62 16.25 139 GLU A O 1
ATOM 2579 O O B GLU A 1 302 ? -11.436 59.075 15.966 0.38 17.14 139 GLU A O 1
ATOM 2590 N N . LEU A 1 303 ? -11.111 61.240 16.511 1.00 14.54 140 LEU A N 1
ATOM 2591 C CA . LEU A 1 303 ? -9.672 61.087 16.654 1.00 14.80 140 LEU A CA 1
ATO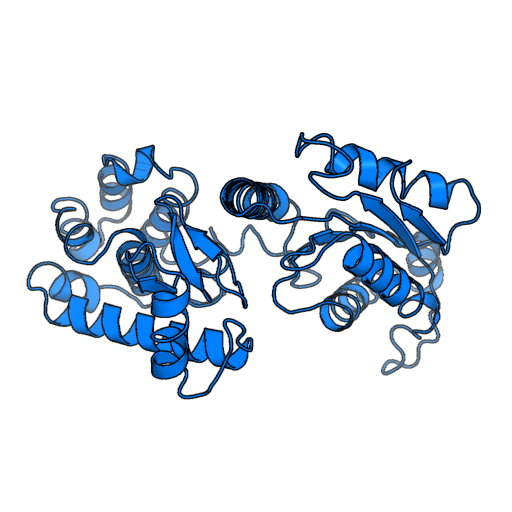M 2592 C C . LEU A 1 303 ? -9.368 60.114 17.763 1.00 13.85 140 LEU A C 1
ATOM 2593 O O . LEU A 1 303 ? -8.496 59.228 17.601 1.00 14.56 140 LEU A O 1
ATOM 2598 N N . LEU A 1 304 ? -10.054 60.260 18.902 1.00 14.33 141 LEU A N 1
ATOM 2599 C CA . LEU A 1 304 ? -9.867 59.303 20.001 1.00 14.91 141 LEU A CA 1
ATOM 2600 C C . LEU A 1 304 ? -10.277 57.900 19.597 1.00 15.66 141 LEU A C 1
ATOM 2601 O O . LEU A 1 304 ? -9.552 56.938 19.908 1.00 15.73 141 LEU A O 1
ATOM 2606 N N . GLU A 1 305 ? -11.425 57.769 18.931 1.00 16.81 142 GLU A N 1
ATOM 2607 C CA . GLU A 1 305 ? -11.909 56.461 18.505 1.00 18.28 142 GLU A CA 1
ATOM 2608 C C . GLU A 1 305 ? -10.895 55.786 17.580 1.00 17.67 142 GLU A C 1
ATOM 2609 O O . GLU A 1 305 ? -10.653 54.574 17.682 1.00 18.37 142 GLU A O 1
ATOM 2615 N N . LEU A 1 306 ? -10.347 56.521 16.622 1.00 16.66 143 LEU A N 1
ATOM 2616 C CA . LEU A 1 306 ? -9.429 55.933 15.646 1.00 16.86 143 LEU A CA 1
ATOM 2617 C C . LEU A 1 306 ? -8.128 55.513 16.304 1.00 15.70 143 LEU A C 1
ATOM 2618 O O . LEU A 1 306 ? -7.583 54.450 15.995 1.00 16.27 143 LEU A O 1
ATOM 2623 N N . ALA A 1 307 ? -7.600 56.310 17.210 1.00 14.59 144 ALA A N 1
ATOM 2624 C CA . ALA A 1 307 ? -6.364 55.909 17.867 1.00 14.15 144 ALA A CA 1
ATOM 2625 C C . ALA A 1 307 ? -6.587 54.697 18.748 1.00 15.32 144 ALA A C 1
ATOM 2626 O O . ALA A 1 307 ? -5.758 53.771 18.756 1.00 15.38 144 ALA A O 1
ATOM 2628 N N . ASP A 1 308 ? -7.708 54.647 19.461 1.00 15.97 145 ASP A N 1
ATOM 2629 C CA . ASP A 1 308 ? -8.002 53.461 20.284 1.00 17.24 145 ASP A CA 1
ATOM 2630 C C . ASP A 1 308 ? -8.226 52.203 19.435 1.00 18.07 145 ASP A C 1
ATOM 2631 O O . ASP A 1 308 ? -7.709 51.120 19.772 1.00 18.57 145 ASP A O 1
ATOM 2636 N N . LYS A 1 309 ? -8.944 52.319 18.320 1.00 18.55 146 LYS A N 1
ATOM 2637 C CA . LYS A 1 309 ? -9.139 51.164 17.432 1.00 19.80 146 LYS A CA 1
ATOM 2638 C C . LYS A 1 309 ? -7.818 50.699 16.831 1.00 19.30 146 LYS A C 1
ATOM 2639 O O . LYS A 1 309 ? -7.597 49.491 16.662 1.00 20.26 146 LYS A O 1
ATOM 2645 N N . ALA A 1 310 ? -6.912 51.625 16.528 1.00 18.01 147 ALA A N 1
ATOM 2646 C CA . ALA A 1 310 ? -5.601 51.234 16.004 1.00 17.88 147 ALA A CA 1
ATOM 2647 C C . ALA A 1 310 ? -4.799 50.494 17.048 1.00 17.84 147 ALA A C 1
ATOM 2648 O O . ALA A 1 310 ? -4.110 49.516 16.724 1.00 18.57 147 ALA A O 1
ATOM 2650 N N A MET A 1 311 ? -4.856 50.947 18.307 0.32 17.23 148 MET A N 1
ATOM 2651 N N B MET A 1 311 ? -4.878 50.924 18.306 0.68 17.26 148 MET A N 1
ATOM 2652 C CA A MET A 1 311 ? -4.190 50.221 19.388 0.32 17.51 148 MET A CA 1
ATOM 2653 C CA B MET A 1 311 ? -4.195 50.219 19.381 0.68 17.51 148 MET A CA 1
ATOM 2654 C C A MET A 1 311 ? -4.734 48.808 19.500 0.32 18.82 148 MET A C 1
ATOM 2655 C C B MET A 1 311 ? -4.736 48.810 19.506 0.68 18.82 148 MET A C 1
ATOM 2656 O O A MET A 1 311 ? -3.967 47.832 19.614 0.32 20.05 148 MET A O 1
ATOM 2657 O O B MET A 1 311 ? -3.961 47.831 19.644 0.68 19.37 148 MET A O 1
ATOM 2666 N N . TYR A 1 312 ? -6.061 48.673 19.485 1.00 19.53 149 TYR A N 1
ATOM 2667 C CA . TYR A 1 312 ? -6.669 47.343 19.626 1.00 21.03 149 TYR A CA 1
ATOM 2668 C C . TYR A 1 312 ? -6.318 46.432 18.457 1.00 21.75 149 TYR A C 1
ATOM 2669 O O . TYR A 1 312 ? -6.112 45.217 18.645 1.00 22.72 149 TYR A O 1
ATOM 2678 N N . GLN A 1 313 ? -6.210 46.996 17.252 1.00 21.47 150 GLN A N 1
ATOM 2679 C CA . GLN A 1 313 ? -5.710 46.221 16.121 1.00 23.69 150 GLN A CA 1
ATOM 2680 C C . GLN A 1 313 ? -4.331 45.651 16.420 1.00 25.84 150 GLN A C 1
ATOM 2681 O O . GLN A 1 313 ? -4.082 44.474 16.172 1.00 26.79 150 GLN A O 1
ATOM 2687 N N . GLY A 1 314 ? -3.418 46.460 16.971 1.00 24.49 151 GLY A N 1
ATOM 2688 C CA . GLY A 1 314 ? -2.145 45.895 17.438 1.00 28.51 151 GLY A CA 1
ATOM 2689 C C . GLY A 1 314 ? -2.278 44.797 18.485 1.00 27.26 151 GLY A C 1
ATOM 2690 O O . GLY A 1 314 ? -1.578 43.774 18.443 1.00 26.75 151 GLY A O 1
ATOM 2691 N N . LYS A 1 315 ? -3.180 44.966 19.438 1.00 21.69 152 LYS A N 1
ATOM 2692 C CA . LYS A 1 315 ? -3.386 43.928 20.433 1.00 22.55 152 LYS A CA 1
ATOM 2693 C C . LYS A 1 315 ? -3.792 42.610 19.793 1.00 27.65 152 LYS A C 1
ATOM 2694 O O . LYS A 1 315 ? -3.422 41.536 20.270 1.00 29.29 152 LYS A O 1
ATOM 2700 N N . GLU A 1 316 ? -4.631 42.679 18.750 1.00 27.16 153 GLU A N 1
ATOM 2701 C CA . GLU A 1 316 ? -5.171 41.497 18.088 1.00 26.57 153 GLU A CA 1
ATOM 2702 C C . GLU A 1 316 ? -4.174 40.897 17.126 1.00 28.84 153 GLU A C 1
ATOM 2703 O O . GLU A 1 316 ? -4.327 39.724 16.746 1.00 30.95 153 GLU A O 1
ATOM 2709 N N . GLN A 1 317 ? -3.179 41.665 16.698 1.00 29.69 154 GLN A N 1
ATOM 2710 C CA . GLN A 1 317 ? -2.173 41.214 15.737 1.00 33.10 154 GLN A CA 1
ATOM 2711 C C . GLN A 1 317 ? -0.773 41.090 16.351 1.00 35.69 154 GLN A C 1
ATOM 2712 O O . GLN A 1 317 ? 0.234 41.501 15.768 1.00 35.39 154 GLN A O 1
ATOM 2718 N N . GLY A 1 318 ? -0.682 40.547 17.550 1.00 27.91 155 GLY A N 1
ATOM 2719 C CA . GLY A 1 318 ? 0.608 40.116 18.069 1.00 26.96 155 GLY A CA 1
ATOM 2720 C C . GLY A 1 318 ? 1.218 40.995 19.145 1.00 24.20 155 GLY A C 1
ATOM 2721 O O . GLY A 1 318 ? 2.170 40.541 19.815 1.00 23.45 155 GLY A O 1
ATOM 2722 N N . LYS A 1 319 ? 0.701 42.225 19.337 1.00 22.89 156 LYS A N 1
ATOM 2723 C CA . LYS A 1 319 ? 1.149 43.137 20.400 1.00 20.52 156 LYS A CA 1
ATOM 2724 C C . LYS A 1 319 ? 2.549 43.652 20.114 1.00 19.87 156 LYS A C 1
ATOM 2725 O O . LYS A 1 319 ? 3.097 43.408 19.035 1.00 21.22 156 LYS A O 1
ATOM 2731 N N . ASN A 1 320 ? 3.141 44.430 21.042 1.00 18.03 157 ASN A N 1
ATOM 2732 C CA . ASN A 1 320 ? 4.471 45.013 20.816 1.00 17.57 157 ASN A CA 1
ATOM 2733 C C . ASN A 1 320 ? 4.585 45.670 19.432 1.00 18.49 157 ASN A C 1
ATOM 2734 O O . ASN A 1 320 ? 5.506 45.407 18.666 1.00 19.50 157 ASN A O 1
ATOM 2739 N N . CYS A 1 321 ? 3.682 46.599 19.144 1.00 18.18 158 CYS A N 1
ATOM 2740 C CA . CYS A 1 321 ? 3.588 47.139 17.785 1.00 19.25 158 CYS A CA 1
ATOM 2741 C C . CYS A 1 321 ? 2.902 48.489 17.841 1.00 18.30 158 CYS A C 1
ATOM 2742 O O . CYS A 1 321 ? 2.277 48.849 18.831 1.00 17.20 158 CYS A O 1
ATOM 2745 N N . VAL A 1 322 ? 2.993 49.216 16.726 1.00 18.94 159 VAL A N 1
ATOM 2746 C CA . VAL A 1 322 ? 2.386 50.529 16.536 1.00 18.37 159 VAL A CA 1
ATOM 2747 C C . VAL A 1 322 ? 1.547 50.472 15.273 1.00 20.12 159 VAL A C 1
ATOM 2748 O O . VAL A 1 322 ? 2.040 50.084 14.205 1.00 21.49 159 VAL A O 1
ATOM 2752 N N . PHE A 1 323 ? 0.312 50.925 15.359 1.00 20.26 160 PHE A N 1
ATOM 2753 C CA . PHE A 1 323 ? -0.523 51.109 14.171 1.00 21.98 160 PHE A CA 1
ATOM 2754 C C . PHE A 1 323 ? -1.062 52.512 14.130 1.00 21.35 160 PHE A C 1
ATOM 2755 O O . PHE A 1 323 ? -1.458 53.051 15.144 1.00 20.14 160 PHE A O 1
ATOM 2763 N N . ARG A 1 324 ? -1.081 53.091 12.930 1.00 22.35 161 ARG A N 1
ATOM 2764 C CA . ARG A 1 324 ? -1.801 54.333 12.720 1.00 22.25 161 ARG A CA 1
ATOM 2765 C C . ARG A 1 324 ? -3.163 53.960 12.182 1.00 24.24 161 ARG A C 1
ATOM 2766 O O . ARG A 1 324 ? -3.309 52.985 11.438 1.00 26.03 161 ARG A O 1
ATOM 2774 N N . ALA A 1 325 ? -4.162 54.767 12.519 1.00 24.20 162 ALA A N 1
ATOM 2775 C CA . ALA A 1 325 ? -5.503 54.556 12.043 1.00 26.28 162 ALA A CA 1
ATOM 2776 C C . ALA A 1 325 ? -5.480 54.478 10.521 1.00 28.23 162 ALA A C 1
ATOM 2777 O O . ALA A 1 325 ? -4.797 55.261 9.849 1.00 28.35 162 ALA A O 1
ATOM 2779 N N . THR A 1 326 ? -6.243 53.532 9.969 1.00 35.27 163 THR A N 1
ATOM 2780 C CA . THR A 1 326 ? -6.146 53.182 8.540 1.00 42.60 163 THR A CA 1
ATOM 2781 C C . THR A 1 326 ? -6.557 54.302 7.588 1.00 48.01 163 THR A C 1
ATOM 2782 O O . THR A 1 326 ? -7.729 54.461 7.252 1.00 56.05 163 THR A O 1
#

Secondary structure (DSSP, 8-state):
--HHHHHHHHH--EEEEEE-TTS-EEEETTEEEES-S-HHHHHHHHHHHHTS--TTB--HHHHHHHHHHHHHHHHHHHHH-TTTHHHHHHS-HHHHHHHHHHHHHH-HHHHHT-HHHHHHHHTT-HHHHHHHHTSSHHHHHSHHHHHHHHHHHHHSSSHHHHTTB-TTTSSB-HHHHHHHHHHHHHHHHHHT--EEEEEEEETTHHHHHHHH-HHHHHHHHHHHHHHHHHTS-TTSEEEEEETTEEEEEE-S--HHHHHHHHHHHHHHHHHPPBTTTTT--B---EEEEEEEETTT-S-HHHHHHHHHHHHHHHHHTTSSEEEE--